Protein AF-A0A438D1Z8-F1 (afdb_monomer)

Organism: Vitis vinifera (NCBI:txid29760)

pLDDT: mean 83.87, std 15.94, range [32.38, 98.19]

Solvent-accessible surface area (backbone atoms only — not comparable to full-atom values): 13502 Å² total; per-residue (Å²): 132,83,88,71,87,53,41,56,76,82,67,66,53,48,78,49,71,57,82,43,70,46,73,41,80,91,75,76,40,80,41,63,57,44,66,63,48,87,79,65,66,63,47,61,56,50,52,83,84,21,71,54,39,33,93,87,29,79,73,92,60,78,54,38,24,37,57,36,32,34,33,32,43,36,50,56,88,91,52,68,48,71,37,33,30,38,23,86,80,67,58,89,59,34,29,38,42,49,82,96,44,76,44,82,47,55,62,57,65,56,44,68,61,27,20,31,22,70,46,71,54,79,77,90,54,101,81,61,98,64,81,70,63,68,45,72,43,50,39,28,53,39,34,39,34,29,35,24,61,88,44,40,67,77,72,60,52,90,82,57,76,82,78,47,56,65,72,55,56,57,49,53,52,51,55,49,53,51,51,52,51,53,50,50,51,62,69,49,52,82,79,62,80,92,82,84,85,83,77,78,82,75,82,77,78,81,89,75,91,78,90,81,91,78,90,78,86,136

Nearest PDB structures (foldseek):
  5kye-assembly1_A  TM=9.155E-01  e=1.099E-14  Homo sapiens
  5j7t-assembly1_A  TM=8.979E-01  e=1.934E-14  Homo sapiens
  5jtv-assembly4_G  TM=9.074E-01  e=3.039E-14  Homo sapiens
  5jtv-assembly3_E  TM=9.044E-01  e=7.505E-14  Homo sapiens
  5uqx-assembly2_B  TM=9.356E-01  e=9.541E-13  Homo sapiens

Radius of gyration: 33.67 Å; Cα contacts (8 Å, |Δi|>4): 278; chains: 1; bounding box: 70×71×110 Å

Foldseek 3Di:
DDDDAAAQEDDQKDKDFDDQWDQDPVVRDIWGRQDQAADDQKDFCCPPNNPRHDPNHDPPAGQIKGWAKFWKWFATPVDTAIWMWGDLLSDQWIWIGRPVDIDTDHPCVRGVLQRWDWDFDDPPDPPDPDDTDIDTGRMHGRMIMIGGPVCSCVVSDDDDPVNDDPVVVVVVVVVVVVVVVVVVCVVCVVVDDDDDDDDDPDPDDDDDDDDDDDDDDD

Structure (mmCIF, N/CA/C/O backbone):
data_AF-A0A438D1Z8-F1
#
_entry.id   AF-A0A438D1Z8-F1
#
loop_
_atom_site.group_PDB
_atom_site.id
_atom_site.type_symbol
_atom_site.label_atom_id
_atom_site.label_alt_id
_atom_site.label_comp_id
_atom_site.label_asym_id
_atom_site.label_entity_id
_atom_site.label_seq_id
_atom_site.pdbx_PDB_ins_code
_atom_site.Cartn_x
_atom_site.Cartn_y
_atom_site.Cartn_z
_atom_site.occupancy
_atom_site.B_iso_or_equiv
_atom_site.auth_seq_id
_atom_site.auth_comp_id
_atom_site.auth_asym_id
_atom_site.auth_atom_id
_atom_site.pdbx_PDB_model_num
ATOM 1 N N . MET A 1 1 ? 28.379 -16.468 -20.714 1.00 38.09 1 MET A N 1
ATOM 2 C CA . MET A 1 1 ? 26.930 -16.197 -20.599 1.00 38.09 1 MET A CA 1
ATOM 3 C C . MET A 1 1 ? 26.574 -16.365 -19.135 1.00 38.09 1 MET A C 1
ATOM 5 O O . MET A 1 1 ? 26.935 -17.394 -18.587 1.00 38.09 1 MET A O 1
ATOM 9 N N . LYS A 1 2 ? 26.002 -15.358 -18.467 1.00 43.66 2 LYS A N 1
ATOM 10 C CA . LYS A 1 2 ? 25.539 -15.537 -17.083 1.00 43.66 2 LYS A CA 1
ATOM 11 C C . LYS A 1 2 ? 24.203 -16.280 -17.146 1.00 43.66 2 LYS A C 1
ATOM 13 O O . LYS A 1 2 ? 23.289 -15.780 -17.797 1.00 43.66 2 LYS A O 1
ATOM 18 N N . GLU A 1 3 ? 24.110 -17.462 -16.543 1.00 57.19 3 GLU A N 1
ATOM 19 C CA . GLU A 1 3 ? 22.826 -18.133 -16.319 1.00 57.19 3 GLU A CA 1
ATOM 20 C C . GLU A 1 3 ? 21.977 -17.229 -15.424 1.00 57.19 3 GLU A C 1
ATOM 22 O O . GLU A 1 3 ? 22.308 -16.979 -14.268 1.00 57.19 3 GLU A O 1
ATOM 27 N N . GLY A 1 4 ? 20.931 -16.644 -16.002 1.00 69.81 4 GLY A N 1
ATOM 28 C CA . GLY A 1 4 ? 19.931 -15.898 -15.252 1.00 69.81 4 GLY A CA 1
ATOM 29 C C . GLY A 1 4 ? 18.826 -16.841 -14.795 1.00 69.81 4 GLY A C 1
ATOM 30 O O . GLY A 1 4 ? 18.364 -17.672 -15.578 1.00 69.81 4 GLY A O 1
ATOM 31 N N . THR A 1 5 ? 18.377 -16.693 -13.552 1.00 82.19 5 THR A N 1
ATOM 32 C CA . THR A 1 5 ? 17.175 -17.369 -13.054 1.00 82.19 5 THR A CA 1
ATOM 33 C C . THR A 1 5 ? 15.956 -16.900 -13.849 1.00 82.19 5 THR A C 1
ATOM 35 O O . THR A 1 5 ? 15.750 -15.698 -14.018 1.00 82.19 5 THR A O 1
ATOM 38 N N . LYS A 1 6 ? 15.143 -17.844 -14.329 1.00 86.38 6 LYS A N 1
ATOM 39 C CA . LYS A 1 6 ? 13.888 -17.582 -15.045 1.00 86.38 6 LYS A CA 1
ATOM 40 C C . LYS A 1 6 ? 12.698 -18.087 -14.233 1.00 86.38 6 LYS A C 1
ATOM 42 O O . LYS A 1 6 ? 12.789 -19.126 -13.584 1.00 86.38 6 LYS A O 1
ATOM 47 N N . CYS A 1 7 ? 11.580 -17.374 -14.283 1.00 84.12 7 CYS A N 1
ATOM 48 C CA . CYS A 1 7 ? 10.343 -17.749 -13.607 1.00 84.12 7 CYS A CA 1
ATOM 49 C C . CYS A 1 7 ? 9.497 -18.666 -14.498 1.00 84.12 7 CYS A C 1
ATOM 51 O O . CYS A 1 7 ? 9.194 -18.317 -15.637 1.00 84.12 7 CYS A O 1
ATOM 53 N N . CYS A 1 8 ? 9.085 -19.825 -13.981 1.00 83.00 8 CYS A N 1
ATOM 54 C CA . CYS A 1 8 ? 8.186 -20.732 -14.704 1.00 83.00 8 CYS A CA 1
ATOM 55 C C . CYS A 1 8 ? 6.719 -20.306 -14.585 1.00 83.00 8 CYS A C 1
ATOM 57 O O . CYS A 1 8 ? 5.985 -20.391 -15.557 1.00 83.00 8 CYS A O 1
ATOM 59 N N . ASN A 1 9 ? 6.313 -19.825 -13.407 1.00 84.75 9 ASN A N 1
ATOM 60 C CA . ASN A 1 9 ? 4.954 -19.373 -13.129 1.00 84.75 9 ASN A CA 1
ATOM 61 C C . ASN A 1 9 ? 4.992 -18.086 -12.310 1.00 84.75 9 ASN A C 1
ATOM 63 O O . ASN A 1 9 ? 5.798 -17.952 -11.388 1.00 84.75 9 ASN A O 1
ATOM 67 N N . LEU A 1 10 ? 4.083 -17.168 -12.625 1.00 89.06 10 LEU A N 1
ATOM 68 C CA . LEU A 1 10 ? 3.856 -15.958 -11.847 1.00 89.06 10 LEU A CA 1
ATOM 69 C C . LEU A 1 10 ? 2.511 -16.053 -11.125 1.00 89.06 10 LEU A C 1
ATOM 71 O O . LEU A 1 10 ? 1.530 -16.568 -11.665 1.00 89.06 10 LEU A O 1
ATOM 75 N N . MET A 1 11 ? 2.474 -15.559 -9.891 1.00 92.00 11 MET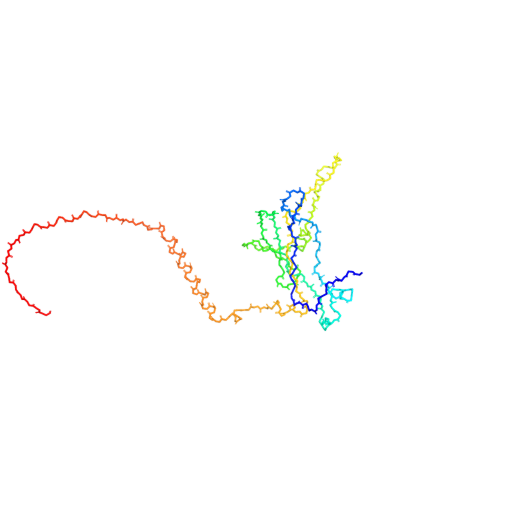 A N 1
ATOM 76 C CA . MET A 1 11 ? 1.265 -15.512 -9.070 1.00 92.00 11 MET A CA 1
ATOM 77 C C . MET A 1 11 ? 0.345 -14.364 -9.502 1.00 92.00 11 MET A C 1
ATOM 79 O O . MET A 1 11 ? 0.792 -13.379 -10.088 1.00 92.00 11 MET A O 1
ATOM 83 N N . GLN A 1 12 ? -0.941 -14.468 -9.168 1.00 93.19 12 GLN A N 1
ATOM 84 C CA . GLN A 1 12 ? -1.947 -13.428 -9.433 1.00 93.19 12 GLN A CA 1
ATOM 85 C C . GLN A 1 12 ? -1.670 -12.101 -8.689 1.00 93.19 12 GLN A C 1
ATOM 87 O O . GLN A 1 12 ? -2.120 -11.038 -9.108 1.00 93.19 12 GLN A O 1
ATOM 92 N N . TRP A 1 13 ? -0.869 -12.142 -7.621 1.00 94.75 13 TRP A N 1
ATOM 93 C CA . TRP A 1 13 ? -0.258 -10.974 -6.988 1.00 94.75 13 TRP A CA 1
ATOM 94 C C . TRP A 1 13 ? 1.240 -11.214 -6.786 1.00 94.75 13 TRP A C 1
ATOM 96 O O . TRP A 1 13 ? 1.676 -12.348 -6.588 1.00 94.75 13 TRP A O 1
ATOM 106 N N . LEU A 1 14 ? 2.032 -10.147 -6.816 1.00 95.81 14 LEU A N 1
ATOM 107 C CA . LEU A 1 14 ? 3.474 -10.186 -6.596 1.00 95.81 14 LEU A CA 1
ATOM 108 C C . LEU A 1 14 ? 3.849 -9.240 -5.464 1.00 95.81 14 LEU A C 1
ATOM 110 O O . LEU A 1 14 ? 3.374 -8.106 -5.413 1.00 95.81 14 LEU A O 1
ATOM 114 N N . THR A 1 15 ? 4.746 -9.701 -4.600 1.00 96.56 15 THR A N 1
ATOM 115 C CA . THR A 1 15 ? 5.318 -8.893 -3.526 1.00 96.56 15 THR A CA 1
ATOM 116 C C . THR A 1 15 ? 6.812 -8.755 -3.764 1.00 96.56 15 THR A C 1
ATOM 118 O O . THR A 1 15 ? 7.536 -9.750 -3.755 1.00 96.56 15 THR A O 1
ATOM 121 N N . PHE A 1 16 ? 7.281 -7.526 -3.959 1.00 94.56 16 PHE A N 1
ATOM 122 C CA . PHE A 1 16 ? 8.703 -7.218 -4.079 1.00 94.56 16 PHE A CA 1
ATOM 123 C C . PHE A 1 16 ? 9.176 -6.564 -2.791 1.00 94.56 16 PHE A C 1
ATOM 125 O O . PHE A 1 16 ? 8.638 -5.536 -2.394 1.00 94.56 16 PHE A O 1
ATOM 132 N N . ARG A 1 17 ? 10.183 -7.150 -2.142 1.00 93.81 17 ARG A N 1
ATOM 133 C CA . ARG A 1 17 ? 10.829 -6.569 -0.963 1.00 93.81 17 ARG A CA 1
ATOM 134 C C . ARG A 1 17 ? 12.172 -5.973 -1.371 1.00 93.81 17 ARG A C 1
ATOM 136 O O . ARG A 1 17 ? 13.033 -6.698 -1.867 1.00 93.81 17 ARG A O 1
ATOM 143 N N . LYS A 1 18 ? 12.353 -4.674 -1.142 1.00 89.06 18 LYS A N 1
ATOM 144 C CA . LYS A 1 18 ? 13.644 -3.998 -1.280 1.00 89.06 18 LYS A CA 1
ATOM 145 C C . LYS A 1 18 ? 14.548 -4.425 -0.122 1.00 89.06 18 LYS A C 1
ATOM 147 O O . LYS A 1 18 ? 14.117 -4.472 1.031 1.00 89.06 18 LYS A O 1
ATOM 152 N N . ILE A 1 19 ? 15.798 -4.752 -0.429 1.00 86.62 19 ILE A N 1
ATOM 153 C CA . ILE A 1 19 ? 16.833 -4.945 0.589 1.00 86.62 19 ILE A CA 1
ATOM 154 C C . ILE A 1 19 ? 17.287 -3.550 1.017 1.00 86.62 19 ILE A C 1
ATOM 156 O O . ILE A 1 19 ? 17.736 -2.772 0.181 1.00 86.62 19 ILE A O 1
ATOM 160 N N . MET A 1 20 ? 17.109 -3.227 2.297 1.00 81.06 20 MET A N 1
ATOM 161 C CA . MET A 1 20 ? 17.369 -1.886 2.839 1.00 81.06 20 MET A CA 1
ATOM 162 C C . MET A 1 20 ? 18.477 -1.852 3.883 1.00 81.06 20 MET A C 1
ATOM 164 O O . MET A 1 20 ? 18.767 -0.791 4.410 1.00 81.06 20 MET A O 1
ATOM 168 N N . VAL A 1 21 ? 19.069 -2.994 4.222 1.00 82.31 21 VAL A N 1
ATOM 169 C CA . VAL A 1 21 ? 20.151 -3.067 5.204 1.00 82.31 21 VAL A CA 1
ATOM 170 C C . VAL A 1 21 ? 21.282 -3.869 4.593 1.00 82.31 21 VAL A C 1
ATOM 172 O O . VAL A 1 21 ? 21.035 -4.958 4.069 1.00 82.31 21 VAL A O 1
ATOM 175 N N . ASP A 1 22 ? 22.490 -3.327 4.679 1.00 83.38 22 ASP A N 1
ATOM 176 C CA . ASP A 1 22 ? 23.721 -3.991 4.264 1.00 83.38 22 ASP A CA 1
ATOM 177 C C . ASP A 1 22 ? 24.771 -3.929 5.376 1.00 83.38 22 ASP A C 1
ATOM 179 O O . ASP A 1 22 ? 24.673 -3.120 6.302 1.00 83.38 22 ASP A O 1
ATOM 183 N N . LEU A 1 23 ? 25.768 -4.807 5.298 1.00 81.81 23 LEU A N 1
ATOM 184 C CA . LEU A 1 23 ? 26.921 -4.791 6.189 1.00 81.81 23 LEU A CA 1
ATOM 185 C C . LEU A 1 23 ? 28.042 -3.980 5.537 1.00 81.81 23 LEU A C 1
ATOM 187 O O . LEU A 1 23 ? 28.654 -4.426 4.565 1.00 81.81 23 LEU A O 1
ATOM 191 N N . ASP A 1 24 ? 28.364 -2.814 6.098 1.00 81.69 24 ASP A N 1
ATOM 192 C CA . ASP A 1 24 ? 29.550 -2.083 5.664 1.00 81.69 24 ASP A CA 1
ATOM 193 C C . ASP A 1 24 ? 30.798 -2.728 6.273 1.00 81.69 24 ASP A C 1
ATOM 195 O O . ASP A 1 24 ? 31.150 -2.515 7.435 1.00 81.69 24 ASP A O 1
ATOM 199 N N . SER A 1 25 ? 31.501 -3.504 5.447 1.00 81.50 25 SER A N 1
ATOM 200 C CA . SER A 1 25 ? 32.718 -4.217 5.838 1.00 81.50 25 SER A CA 1
ATOM 201 C C . SER A 1 25 ? 33.852 -3.308 6.324 1.00 81.50 25 SER A C 1
ATOM 203 O O . SER A 1 25 ? 34.783 -3.796 6.957 1.00 81.50 25 SER A O 1
ATOM 205 N N . LYS A 1 26 ? 33.831 -2.004 6.005 1.00 85.31 26 LYS A N 1
ATOM 206 C CA . LYS A 1 26 ? 34.894 -1.075 6.422 1.00 85.31 26 LYS A CA 1
ATOM 207 C C . LYS A 1 26 ? 34.752 -0.648 7.876 1.00 85.31 26 LYS A C 1
ATOM 209 O O . LYS A 1 26 ? 35.759 -0.372 8.521 1.00 85.31 26 LYS A O 1
ATOM 214 N N . VAL A 1 27 ? 33.517 -0.558 8.359 1.00 83.06 27 VAL A N 1
ATOM 215 C CA . VAL A 1 27 ? 33.187 -0.095 9.715 1.00 83.06 27 VAL A CA 1
ATOM 216 C C . VAL A 1 27 ? 32.582 -1.197 10.587 1.00 83.06 27 VAL A C 1
ATOM 218 O O . VAL A 1 27 ? 32.314 -0.943 11.755 1.00 83.06 27 VAL A O 1
ATOM 221 N N . ASP A 1 28 ? 32.394 -2.397 10.026 1.00 82.19 28 ASP A N 1
ATOM 222 C CA . ASP A 1 28 ? 31.766 -3.561 10.666 1.00 82.19 28 ASP A CA 1
ATOM 223 C C . ASP A 1 28 ? 30.427 -3.200 11.330 1.00 82.19 28 ASP A C 1
ATOM 225 O O . ASP A 1 28 ? 30.152 -3.506 12.490 1.00 82.19 28 ASP A O 1
ATOM 229 N N . ALA A 1 29 ? 29.604 -2.459 10.587 1.00 81.75 29 ALA A N 1
ATOM 230 C CA . ALA A 1 29 ? 28.325 -1.952 11.061 1.00 81.75 29 ALA A CA 1
ATOM 231 C C . ALA A 1 29 ? 27.240 -2.116 9.997 1.00 81.75 29 ALA A C 1
ATOM 233 O O . ALA A 1 29 ? 27.502 -2.076 8.793 1.00 81.75 29 ALA A O 1
ATOM 234 N N . LEU A 1 30 ? 26.001 -2.284 10.459 1.00 83.50 30 LEU A N 1
ATOM 235 C CA . LEU A 1 30 ? 24.833 -2.303 9.587 1.00 83.50 30 LEU A CA 1
ATOM 236 C C . LEU A 1 30 ? 24.505 -0.880 9.136 1.00 83.50 30 LEU A C 1
ATOM 238 O O . LEU A 1 30 ? 24.372 0.023 9.964 1.00 83.50 30 LEU A O 1
ATOM 242 N N . THR A 1 31 ? 24.337 -0.695 7.833 1.00 80.75 31 THR A N 1
ATOM 243 C CA . THR A 1 31 ? 23.976 0.588 7.229 1.00 80.75 31 THR A CA 1
ATOM 244 C C . THR A 1 31 ? 22.657 0.465 6.480 1.00 80.75 31 THR A C 1
ATOM 246 O O . THR A 1 31 ? 22.316 -0.592 5.945 1.00 80.75 31 THR A O 1
ATOM 249 N N . GLU A 1 32 ? 21.872 1.541 6.484 1.00 81.62 32 GLU A N 1
ATOM 250 C CA . GLU A 1 32 ? 20.622 1.589 5.731 1.00 81.62 32 GLU A CA 1
ATOM 251 C C . GLU A 1 32 ? 20.894 2.000 4.280 1.00 81.62 32 GLU A C 1
ATOM 253 O O . GLU A 1 32 ? 21.520 3.029 4.017 1.00 81.62 32 GLU A O 1
ATOM 258 N N . ILE A 1 33 ? 20.392 1.208 3.335 1.00 83.31 33 ILE A N 1
ATOM 259 C CA . ILE A 1 33 ? 20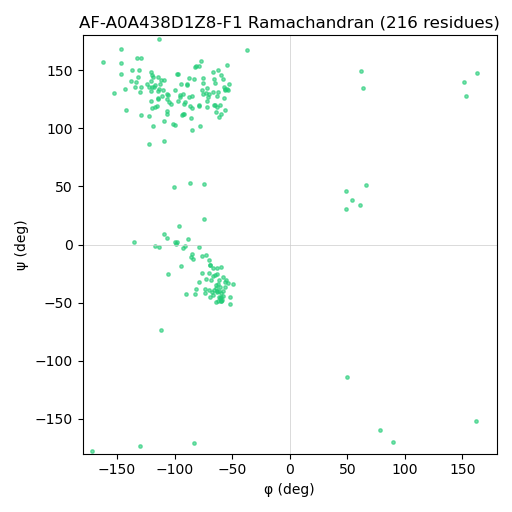.440 1.506 1.906 1.00 83.31 33 ILE A CA 1
ATOM 260 C C . ILE A 1 33 ? 19.254 2.404 1.556 1.00 83.31 33 ILE A C 1
ATOM 262 O O . ILE A 1 33 ? 18.137 1.940 1.305 1.00 83.31 33 ILE A O 1
ATOM 266 N N . ASN A 1 34 ? 19.526 3.704 1.482 1.00 83.44 34 ASN A N 1
ATOM 267 C CA . ASN A 1 34 ? 18.552 4.728 1.104 1.00 83.44 34 ASN A CA 1
ATOM 268 C C . ASN A 1 34 ? 18.614 5.112 -0.382 1.00 83.44 34 ASN A C 1
ATOM 270 O O . ASN A 1 34 ? 18.033 6.117 -0.783 1.00 83.44 34 ASN A O 1
ATOM 274 N N . ASP A 1 35 ? 19.270 4.299 -1.214 1.00 86.38 35 ASP A N 1
ATOM 275 C CA . ASP A 1 35 ? 19.435 4.564 -2.642 1.00 86.38 35 ASP A CA 1
ATOM 276 C C . ASP A 1 35 ? 18.100 4.726 -3.367 1.00 86.38 35 ASP A C 1
ATOM 278 O O . ASP A 1 35 ? 17.124 4.005 -3.109 1.00 86.38 35 ASP A O 1
ATOM 282 N N . ARG A 1 36 ? 18.089 5.659 -4.322 1.00 90.06 36 ARG A N 1
ATOM 283 C CA . ARG A 1 36 ? 16.928 5.935 -5.163 1.00 90.06 36 ARG A CA 1
ATOM 284 C C . ARG A 1 36 ? 16.593 4.706 -6.005 1.00 90.06 36 ARG A C 1
ATOM 286 O O . ARG A 1 36 ? 17.381 4.287 -6.848 1.00 90.06 36 ARG A O 1
ATOM 293 N N . TYR A 1 37 ? 15.402 4.159 -5.802 1.00 90.88 37 TYR A N 1
ATOM 294 C CA . TYR A 1 37 ? 14.861 3.040 -6.558 1.00 90.88 37 TYR A CA 1
ATOM 295 C C . TYR A 1 37 ? 13.466 3.390 -7.062 1.00 90.88 37 TYR A C 1
ATOM 297 O O . TYR A 1 37 ? 12.521 3.519 -6.285 1.00 90.88 37 TYR A O 1
ATOM 305 N N . GLU A 1 38 ? 13.352 3.546 -8.376 1.00 94.44 38 GLU A N 1
ATOM 306 C CA . GLU A 1 38 ? 12.077 3.807 -9.028 1.00 94.44 38 GLU A CA 1
ATOM 307 C C . GLU A 1 38 ? 11.314 2.503 -9.258 1.00 94.44 38 GLU A C 1
ATOM 309 O O . GLU A 1 38 ? 11.891 1.478 -9.625 1.00 94.44 38 GLU A O 1
ATOM 314 N N . PHE A 1 39 ? 9.997 2.557 -9.090 1.00 95.50 39 PHE A N 1
ATOM 315 C CA . PHE A 1 39 ? 9.108 1.442 -9.382 1.00 95.50 39 PHE A CA 1
ATOM 316 C C . PHE A 1 39 ? 7.890 1.929 -10.176 1.00 95.50 39 PHE A C 1
ATOM 318 O O . PHE A 1 39 ? 7.321 2.972 -9.852 1.00 95.50 39 PHE A O 1
ATOM 325 N N . PRO A 1 40 ? 7.483 1.208 -11.234 1.00 95.88 40 PRO A N 1
ATOM 326 C CA . PRO A 1 40 ? 6.449 1.691 -12.134 1.00 95.88 40 PRO A CA 1
ATOM 327 C C . PRO A 1 40 ? 5.039 1.446 -11.585 1.00 95.88 40 PRO A C 1
ATOM 329 O O . PRO A 1 40 ? 4.775 0.474 -10.887 1.00 95.88 40 PRO A O 1
ATOM 332 N N . LEU A 1 41 ? 4.076 2.272 -11.994 1.00 95.56 41 LEU A N 1
ATOM 333 C CA . LEU A 1 41 ? 2.662 2.020 -11.693 1.00 95.56 41 LEU A CA 1
ATOM 334 C C . LEU A 1 41 ? 2.142 0.734 -12.365 1.00 95.56 41 LEU A C 1
ATOM 336 O O . LEU A 1 41 ? 1.303 0.029 -11.798 1.00 95.56 41 LEU A O 1
ATOM 340 N N . GLN A 1 42 ? 2.642 0.449 -13.572 1.00 96.56 42 GLN A N 1
ATOM 341 C CA . GLN A 1 42 ? 2.364 -0.757 -14.347 1.00 96.56 42 GLN A CA 1
ATOM 342 C C . GLN A 1 42 ? 3.660 -1.519 -14.623 1.00 96.56 42 GLN A C 1
ATOM 344 O O . GLN A 1 42 ? 4.598 -0.989 -15.221 1.00 96.56 42 GLN A O 1
ATOM 349 N N . LEU A 1 43 ? 3.688 -2.781 -14.215 1.00 96.31 43 LEU A N 1
ATOM 350 C CA . LEU A 1 43 ? 4.797 -3.700 -14.406 1.00 96.31 43 LEU A CA 1
ATOM 351 C C . LEU A 1 43 ? 4.388 -4.758 -15.434 1.00 96.31 43 LEU A C 1
ATOM 353 O O . LEU A 1 43 ? 3.585 -5.642 -15.150 1.00 96.31 43 LEU A O 1
ATOM 357 N N . ASP A 1 44 ? 4.933 -4.649 -16.641 1.00 95.81 44 ASP A N 1
ATOM 358 C CA . ASP A 1 44 ? 4.689 -5.601 -17.727 1.00 95.81 44 ASP A CA 1
ATOM 359 C C . ASP A 1 44 ? 5.869 -6.577 -17.818 1.00 95.81 44 ASP A C 1
ATOM 361 O O . ASP A 1 44 ? 6.948 -6.218 -18.299 1.00 95.81 44 ASP A O 1
ATOM 365 N N . LEU A 1 45 ? 5.669 -7.796 -17.309 1.00 94.06 45 LEU A N 1
ATOM 366 C CA . LEU A 1 45 ? 6.697 -8.842 -17.263 1.00 94.06 45 LEU A CA 1
ATOM 367 C C . LEU A 1 45 ? 6.789 -9.652 -18.565 1.00 94.06 45 LEU A C 1
ATOM 369 O O . LEU A 1 45 ? 7.744 -10.414 -18.732 1.00 94.06 45 LEU A O 1
ATOM 373 N N . ASP A 1 46 ? 5.857 -9.450 -19.501 1.00 92.00 46 ASP A N 1
ATOM 374 C CA . ASP A 1 46 ? 5.908 -10.045 -20.841 1.00 92.00 46 ASP A CA 1
ATOM 375 C C . ASP A 1 46 ? 6.748 -9.201 -21.820 1.00 92.00 46 ASP A C 1
ATOM 377 O O . ASP A 1 46 ? 7.096 -9.667 -22.912 1.00 92.00 46 ASP A O 1
ATOM 381 N N . ARG A 1 47 ? 7.131 -7.971 -21.435 1.00 91.31 47 ARG A N 1
ATOM 382 C CA . ARG A 1 47 ? 8.058 -7.127 -22.210 1.00 91.31 47 ARG A CA 1
ATOM 383 C C . ARG A 1 47 ? 9.369 -7.853 -22.510 1.00 91.31 47 ARG A C 1
ATOM 385 O O . ARG A 1 47 ? 9.797 -8.761 -21.799 1.00 91.31 47 ARG A O 1
ATOM 392 N N . GLU A 1 48 ? 10.017 -7.433 -23.597 1.00 89.06 48 GLU A N 1
ATOM 393 C CA . GLU A 1 48 ? 11.261 -8.050 -24.084 1.00 89.06 48 GLU A CA 1
ATOM 394 C C . GLU A 1 48 ? 11.111 -9.574 -24.301 1.00 89.06 48 GLU A C 1
ATOM 396 O O . GLU A 1 48 ? 12.023 -10.349 -24.024 1.00 89.06 48 GLU A O 1
ATOM 401 N N . ASN A 1 49 ? 9.939 -10.002 -24.797 1.00 86.12 49 ASN A N 1
ATOM 402 C CA . ASN A 1 49 ? 9.570 -11.402 -25.045 1.00 86.12 49 ASN A CA 1
ATOM 403 C C . ASN A 1 49 ? 9.569 -12.295 -23.783 1.00 86.12 49 ASN A C 1
ATOM 405 O O . ASN A 1 49 ? 9.879 -13.491 -23.841 1.00 86.12 49 ASN A O 1
ATOM 409 N N . GLY A 1 50 ? 9.203 -11.727 -22.632 1.00 85.69 50 GLY A N 1
ATOM 410 C CA . GLY A 1 50 ? 9.223 -12.430 -21.354 1.00 85.69 50 GLY A CA 1
ATOM 411 C C . GLY A 1 50 ? 10.649 -12.777 -20.939 1.00 85.69 50 GLY A C 1
ATOM 412 O O . GLY A 1 50 ? 10.944 -13.928 -20.633 1.00 85.69 50 GLY A O 1
ATOM 413 N N . LYS A 1 51 ? 11.554 -11.791 -20.953 1.00 90.12 51 LYS A N 1
ATOM 414 C CA . LYS A 1 51 ? 12.981 -11.950 -20.606 1.00 90.12 51 LYS A CA 1
ATOM 415 C C . LYS A 1 51 ? 13.224 -12.683 -19.285 1.00 90.12 51 LYS A C 1
ATOM 417 O O . LYS A 1 51 ? 14.208 -13.411 -19.153 1.00 90.12 51 LYS A O 1
ATOM 422 N N . TYR A 1 52 ? 12.331 -12.476 -18.322 1.00 88.19 52 TYR A N 1
ATOM 423 C CA . TYR A 1 52 ? 12.386 -13.068 -16.987 1.00 88.19 52 TYR A CA 1
ATOM 424 C C . TYR A 1 52 ? 11.596 -14.379 -16.874 1.00 88.19 52 TYR A C 1
ATOM 426 O O . TYR A 1 52 ? 11.621 -15.016 -15.825 1.00 88.19 52 TYR A O 1
ATOM 434 N N . LEU A 1 53 ? 10.908 -14.797 -17.938 1.00 90.06 53 LEU A N 1
ATOM 435 C CA . LEU A 1 53 ? 10.092 -16.003 -17.983 1.00 90.06 53 LEU A CA 1
ATOM 436 C C . LEU A 1 53 ? 10.858 -17.168 -18.614 1.00 90.06 53 LEU A C 1
ATOM 438 O O . LEU A 1 53 ? 11.682 -17.005 -19.520 1.00 90.06 53 LEU A O 1
ATOM 442 N N . SER A 1 54 ? 10.573 -18.371 -18.123 1.00 90.00 54 SER A N 1
ATOM 443 C CA . SER A 1 54 ? 11.029 -19.616 -18.738 1.00 90.00 54 SER A CA 1
ATOM 444 C C . SER A 1 54 ? 10.443 -19.759 -20.154 1.00 90.00 54 SER A C 1
ATOM 446 O O . SER A 1 54 ? 9.336 -19.272 -20.399 1.00 90.00 54 SER A O 1
ATOM 448 N N . PRO A 1 55 ? 11.131 -20.426 -21.101 1.00 86.56 55 PRO A N 1
ATOM 449 C CA . PRO A 1 55 ? 10.524 -20.810 -22.378 1.00 86.56 55 PRO A CA 1
ATOM 450 C C . PRO A 1 55 ? 9.226 -21.613 -22.208 1.00 86.56 55 PRO A C 1
ATOM 452 O O . PRO A 1 55 ? 8.304 -21.429 -22.994 1.00 86.56 55 PRO A O 1
ATOM 455 N N . ASP A 1 56 ? 9.147 -22.421 -21.147 1.00 86.62 56 ASP A N 1
ATOM 456 C CA . ASP A 1 56 ? 7.993 -23.272 -20.823 1.00 86.62 56 ASP A CA 1
ATOM 457 C C . ASP A 1 56 ? 6.938 -22.565 -19.954 1.00 86.62 56 ASP A C 1
ATOM 459 O O . ASP A 1 56 ? 5.997 -23.202 -19.483 1.00 86.62 56 ASP A O 1
ATOM 463 N N . ALA A 1 57 ? 7.112 -21.269 -19.671 1.00 86.56 57 ALA A N 1
ATOM 464 C CA . ALA A 1 57 ? 6.147 -20.521 -18.877 1.00 86.56 57 ALA A CA 1
ATOM 465 C C . ALA A 1 57 ? 4.810 -20.412 -19.618 1.00 86.56 57 ALA A C 1
ATOM 467 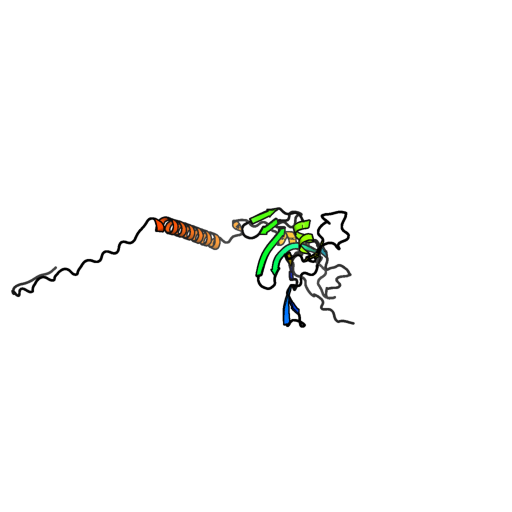O O . ALA A 1 57 ? 4.777 -20.207 -20.834 1.00 86.56 57 ALA A O 1
ATOM 468 N N . ASP A 1 58 ? 3.710 -20.499 -18.873 1.00 83.12 58 ASP A N 1
ATOM 469 C CA . ASP A 1 58 ? 2.383 -20.283 -19.436 1.00 83.12 58 ASP A CA 1
ATOM 470 C C . ASP A 1 58 ? 2.238 -18.829 -19.915 1.00 83.12 58 ASP A C 1
ATOM 472 O O . ASP A 1 58 ? 2.382 -17.878 -19.144 1.00 83.12 58 ASP A O 1
ATOM 476 N N . ARG A 1 59 ? 1.971 -18.671 -21.215 1.00 84.62 59 ARG A N 1
ATOM 477 C CA . ARG A 1 59 ? 1.759 -17.383 -21.896 1.00 84.62 59 ARG A CA 1
ATOM 478 C C . ARG A 1 59 ? 0.303 -17.174 -22.309 1.00 84.62 59 ARG A C 1
ATOM 480 O O . ARG A 1 59 ? 0.009 -16.242 -23.053 1.00 84.62 59 ARG A O 1
ATOM 487 N N . SER A 1 60 ? -0.607 -18.044 -21.864 1.00 88.94 60 SER A N 1
ATOM 488 C CA . SER A 1 60 ? -2.044 -17.901 -22.117 1.00 88.94 60 SER A CA 1
ATOM 489 C C . SER A 1 60 ? -2.638 -16.679 -21.411 1.00 88.94 60 SER A C 1
ATOM 491 O O . SER A 1 60 ? -3.605 -16.091 -21.896 1.00 88.94 60 SER A O 1
ATOM 493 N N . VAL A 1 61 ? -2.027 -16.264 -20.298 1.00 90.19 61 VAL A N 1
ATOM 494 C CA . VAL A 1 61 ? -2.417 -15.095 -19.511 1.00 90.19 61 VAL A CA 1
ATOM 495 C C . VAL A 1 61 ? -1.329 -14.032 -19.596 1.00 90.19 61 VAL A C 1
ATOM 497 O O . VAL A 1 61 ? -0.148 -14.318 -19.410 1.00 90.19 61 VAL A O 1
ATOM 500 N N . ARG A 1 62 ? -1.737 -12.781 -19.833 1.00 92.50 62 ARG A N 1
ATOM 501 C CA . ARG A 1 62 ? -0.824 -11.636 -19.850 1.00 92.50 62 ARG A CA 1
ATOM 502 C C . ARG A 1 62 ? -0.326 -11.316 -18.438 1.00 92.50 62 ARG A C 1
ATOM 504 O O . ARG A 1 62 ? -1.118 -11.044 -17.537 1.00 92.50 62 ARG A O 1
ATOM 511 N N . ASN A 1 63 ? 0.987 -11.245 -18.264 1.00 94.31 63 ASN A N 1
ATOM 512 C CA . ASN A 1 63 ? 1.660 -10.888 -17.017 1.00 94.31 63 ASN A CA 1
ATOM 513 C C . ASN A 1 63 ? 1.824 -9.366 -16.881 1.00 94.31 63 ASN A C 1
ATOM 515 O O . ASN A 1 63 ? 2.924 -8.852 -16.659 1.00 94.31 63 ASN A O 1
ATOM 519 N N . LEU A 1 64 ? 0.707 -8.648 -17.018 1.00 95.94 64 LEU A N 1
ATOM 520 C CA . LEU A 1 64 ? 0.619 -7.214 -16.764 1.00 95.94 64 LEU A CA 1
ATOM 521 C C . LEU A 1 64 ? 0.090 -6.981 -15.352 1.00 95.94 64 LEU A C 1
ATOM 523 O O . LEU A 1 64 ? -0.986 -7.457 -14.986 1.00 95.94 64 LEU A O 1
ATOM 527 N N . TYR A 1 65 ? 0.860 -6.242 -14.567 1.00 97.12 65 TYR A N 1
ATOM 528 C CA . TYR A 1 65 ? 0.601 -6.013 -13.158 1.00 97.12 65 TYR A CA 1
ATOM 529 C C . TYR A 1 65 ? 0.426 -4.530 -12.851 1.00 97.12 65 TYR A C 1
ATOM 531 O O . TYR A 1 65 ? 1.183 -3.688 -13.330 1.00 97.12 65 TYR A O 1
ATOM 539 N N . THR A 1 66 ? -0.521 -4.213 -11.976 1.00 97.19 66 THR A N 1
ATOM 540 C CA . THR A 1 66 ? -0.796 -2.861 -11.489 1.00 97.19 66 THR A CA 1
ATOM 541 C C . THR A 1 66 ? -0.389 -2.744 -10.022 1.00 97.19 66 THR A C 1
ATOM 543 O O . THR A 1 66 ? -0.724 -3.603 -9.206 1.00 97.19 66 THR A O 1
ATOM 546 N N . LEU A 1 67 ? 0.326 -1.675 -9.668 1.00 97.56 67 LEU A N 1
ATOM 547 C CA . LEU A 1 67 ? 0.795 -1.433 -8.303 1.00 97.56 67 LEU A CA 1
ATOM 548 C C . LEU A 1 67 ? -0.384 -1.225 -7.336 1.00 97.56 67 LEU A C 1
ATOM 550 O O . LEU A 1 67 ? -1.103 -0.236 -7.420 1.00 97.56 67 LEU A O 1
ATOM 554 N N . HIS A 1 68 ? -0.585 -2.125 -6.389 1.00 97.50 68 HIS A N 1
ATOM 555 C CA . HIS A 1 68 ? -1.666 -2.049 -5.410 1.00 97.50 68 HIS A CA 1
ATOM 556 C C . HIS A 1 68 ? -1.270 -1.284 -4.144 1.00 97.50 68 HIS A C 1
ATOM 558 O O . HIS A 1 68 ? -2.056 -0.487 -3.624 1.00 97.50 68 HIS A O 1
ATOM 564 N N . SER A 1 69 ? -0.063 -1.535 -3.631 1.00 97.62 69 SER A N 1
ATOM 565 C CA . SER A 1 69 ? 0.393 -0.949 -2.368 1.00 97.62 69 SER A CA 1
ATOM 566 C C . SER A 1 69 ? 1.884 -0.659 -2.355 1.00 97.62 69 SER A C 1
ATOM 568 O O . SER A 1 69 ? 2.675 -1.415 -2.919 1.00 97.62 69 SER A O 1
ATOM 570 N N . VAL A 1 70 ? 2.242 0.405 -1.643 1.00 97.88 70 VAL A N 1
ATOM 571 C CA . VAL A 1 70 ? 3.614 0.808 -1.331 1.00 97.88 70 VAL A CA 1
ATOM 572 C C . VAL A 1 70 ? 3.730 0.863 0.185 1.00 97.88 70 VAL A C 1
ATOM 574 O O . VAL A 1 70 ? 3.116 1.717 0.822 1.00 97.88 70 VAL A O 1
ATOM 577 N N . LEU A 1 71 ? 4.479 -0.064 0.774 1.00 97.38 71 LEU A N 1
ATOM 578 C CA . LEU A 1 71 ? 4.770 -0.060 2.202 1.00 97.38 71 LEU A CA 1
ATOM 579 C C . LEU A 1 71 ? 6.085 0.678 2.419 1.00 97.38 71 LEU A C 1
ATOM 581 O O . LEU A 1 71 ? 7.095 0.385 1.769 1.00 97.38 71 LEU A O 1
ATOM 585 N N . VAL A 1 72 ? 6.054 1.626 3.345 1.00 95.81 72 VAL A N 1
ATOM 586 C CA . VAL A 1 72 ? 7.129 2.580 3.579 1.00 95.81 72 VAL A CA 1
ATOM 587 C C . VAL A 1 72 ? 7.691 2.378 4.974 1.00 95.81 72 VAL A C 1
ATOM 589 O O . VAL A 1 72 ? 6.945 2.173 5.934 1.00 95.81 72 VAL A O 1
ATOM 592 N N . HIS A 1 73 ? 9.015 2.422 5.064 1.00 93.12 73 HIS A N 1
ATOM 593 C CA . HIS A 1 73 ? 9.732 2.551 6.321 1.00 93.12 73 HIS A CA 1
ATOM 594 C C . HIS A 1 73 ? 10.286 3.967 6.403 1.00 93.12 73 HIS A C 1
ATOM 596 O O . HIS A 1 73 ? 10.904 4.450 5.454 1.00 93.12 73 HIS A O 1
ATOM 602 N N . SER A 1 74 ? 10.037 4.629 7.528 1.00 89.81 74 SER A N 1
ATOM 603 C CA . SER A 1 74 ? 10.573 5.946 7.830 1.00 89.81 74 SER A CA 1
ATOM 604 C C . SER A 1 74 ? 11.437 5.888 9.075 1.00 89.81 74 SER A C 1
ATOM 606 O O . SER A 1 74 ? 10.907 5.889 10.184 1.00 89.81 74 SER A O 1
ATOM 608 N N . GLY A 1 75 ? 12.753 5.872 8.933 1.00 85.81 75 GLY A N 1
ATOM 609 C CA . GLY A 1 75 ? 13.652 5.783 10.077 1.00 85.81 75 GLY A CA 1
ATOM 610 C C . GLY A 1 75 ? 15.038 5.332 9.671 1.00 85.81 75 GLY A C 1
ATOM 611 O O . GLY A 1 75 ? 15.457 5.605 8.560 1.00 85.81 75 GLY A O 1
ATOM 612 N N . GLY A 1 76 ? 15.735 4.677 10.597 1.00 77.31 76 GLY A N 1
ATOM 613 C CA . GLY A 1 76 ? 17.037 4.065 10.354 1.00 77.31 76 GLY A CA 1
ATOM 614 C C . GLY A 1 76 ? 17.085 2.619 10.843 1.00 77.31 76 GLY A C 1
ATOM 615 O O . GLY A 1 76 ? 16.097 2.068 11.328 1.00 77.31 76 GLY A O 1
ATOM 616 N N . VAL A 1 77 ? 18.272 2.010 10.788 1.00 73.88 77 VAL A N 1
ATOM 617 C CA . VAL A 1 77 ? 18.498 0.584 11.116 1.00 73.88 77 VAL A CA 1
ATOM 618 C C . VAL A 1 77 ? 18.005 0.185 12.518 1.00 73.88 77 VAL A C 1
ATOM 620 O O . VAL A 1 77 ? 17.601 -0.955 12.739 1.00 73.88 77 VAL A O 1
ATOM 623 N N . HIS A 1 78 ? 18.022 1.114 13.475 1.00 75.56 78 HIS A N 1
ATOM 624 C CA . HIS A 1 78 ? 17.685 0.849 14.879 1.00 75.56 78 HIS A CA 1
ATOM 625 C C . HIS A 1 78 ? 16.255 1.231 15.271 1.00 75.56 78 HIS A C 1
ATOM 627 O O . HIS A 1 78 ? 15.879 1.071 16.432 1.00 75.56 78 HIS A O 1
ATOM 633 N N . GLY A 1 79 ? 15.457 1.741 14.336 1.00 79.56 79 GLY A N 1
ATOM 634 C CA . GLY A 1 79 ? 14.090 2.143 14.621 1.00 79.56 79 GLY A CA 1
ATOM 635 C C . GLY A 1 79 ? 13.523 3.067 13.558 1.00 79.56 79 GLY A C 1
ATOM 636 O O . GLY A 1 79 ? 14.228 3.888 12.970 1.00 79.56 79 GLY A O 1
ATOM 637 N N . GLY A 1 80 ? 12.220 2.948 13.359 1.00 88.25 80 GLY A N 1
ATOM 638 C CA . GLY A 1 80 ? 11.477 3.763 12.422 1.00 88.25 80 GLY A CA 1
ATOM 639 C C . GLY A 1 80 ? 9.984 3.543 12.554 1.00 88.25 80 GLY A C 1
ATOM 640 O O . GLY A 1 80 ? 9.513 2.796 13.414 1.00 88.25 80 GLY A O 1
ATOM 641 N N . HIS A 1 81 ? 9.255 4.233 11.692 1.00 94.00 81 HIS A N 1
ATOM 642 C CA . HIS A 1 81 ? 7.810 4.200 11.598 1.00 94.00 81 HIS A CA 1
ATOM 643 C C . HIS A 1 81 ? 7.379 3.532 10.298 1.00 94.00 81 HIS A C 1
ATOM 645 O O . HIS A 1 81 ? 7.996 3.746 9.253 1.00 94.00 81 HIS A O 1
ATOM 651 N N . TYR A 1 82 ? 6.317 2.737 10.359 1.00 95.12 82 TYR A N 1
ATOM 652 C CA . TYR A 1 82 ? 5.798 2.010 9.208 1.00 95.12 82 TYR A CA 1
ATOM 653 C C . TYR A 1 82 ? 4.421 2.532 8.844 1.00 95.12 82 TYR A C 1
ATOM 655 O O . TYR A 1 82 ? 3.540 2.641 9.688 1.00 95.12 82 TYR A O 1
ATOM 663 N N . TYR A 1 83 ? 4.226 2.797 7.561 1.00 97.12 83 TYR A N 1
ATOM 664 C CA . TYR A 1 83 ? 2.929 3.166 7.013 1.00 97.12 83 TYR A CA 1
ATOM 665 C C . TYR A 1 83 ? 2.798 2.629 5.590 1.00 97.12 83 TYR A C 1
ATOM 667 O O . TYR A 1 83 ? 3.766 2.145 4.994 1.00 97.12 83 TYR A O 1
ATOM 675 N N . ALA A 1 84 ? 1.591 2.679 5.036 1.00 98.00 84 ALA A N 1
ATOM 676 C CA . ALA A 1 84 ? 1.330 2.156 3.701 1.00 98.00 84 ALA A CA 1
ATOM 677 C C . ALA A 1 84 ? 0.512 3.128 2.858 1.00 98.00 84 ALA A C 1
ATOM 679 O O . ALA A 1 84 ? -0.465 3.703 3.326 1.00 98.00 84 ALA A O 1
ATOM 680 N N . TYR A 1 85 ? 0.867 3.247 1.585 1.00 98.06 85 TYR A N 1
ATOM 681 C CA . TYR A 1 85 ? -0.016 3.793 0.566 1.00 98.06 85 TYR A CA 1
ATOM 682 C C . TYR A 1 85 ? -0.729 2.638 -0.129 1.00 98.06 85 TYR A C 1
ATOM 684 O O . TYR A 1 85 ? -0.082 1.706 -0.606 1.00 98.06 85 TYR A O 1
ATOM 692 N N . ILE A 1 86 ? -2.057 2.677 -0.187 1.00 97.81 86 ILE A N 1
ATOM 693 C CA . ILE A 1 86 ? -2.875 1.603 -0.761 1.00 97.81 86 ILE A CA 1
ATOM 694 C C . ILE A 1 86 ? -3.898 2.208 -1.718 1.00 97.81 86 ILE A C 1
ATOM 696 O O . ILE A 1 86 ? -4.449 3.283 -1.464 1.00 97.81 86 ILE A O 1
ATOM 700 N N . ARG A 1 87 ? -4.171 1.485 -2.809 1.00 95.62 87 ARG A N 1
ATOM 701 C CA . ARG A 1 87 ? -5.285 1.735 -3.727 1.00 95.62 87 ARG A CA 1
ATOM 702 C C . ARG A 1 87 ? -6.342 0.638 -3.595 1.00 95.62 87 ARG A C 1
ATOM 704 O O . ARG A 1 87 ? -6.288 -0.325 -4.361 1.00 95.62 87 ARG A O 1
ATOM 711 N N . PRO A 1 88 ? -7.326 0.779 -2.688 1.00 92.06 88 PRO A N 1
ATOM 712 C CA . PRO A 1 88 ? -8.264 -0.300 -2.376 1.00 92.06 88 PRO A CA 1
ATOM 713 C C . PRO A 1 88 ? -9.026 -0.828 -3.594 1.00 92.06 88 PRO A C 1
ATOM 715 O O . PRO A 1 88 ? -9.332 -2.007 -3.659 1.00 92.06 88 PRO A O 1
ATOM 718 N N . THR A 1 89 ? -9.311 0.036 -4.573 1.00 90.31 89 THR A N 1
ATOM 719 C CA . THR A 1 89 ? -10.055 -0.311 -5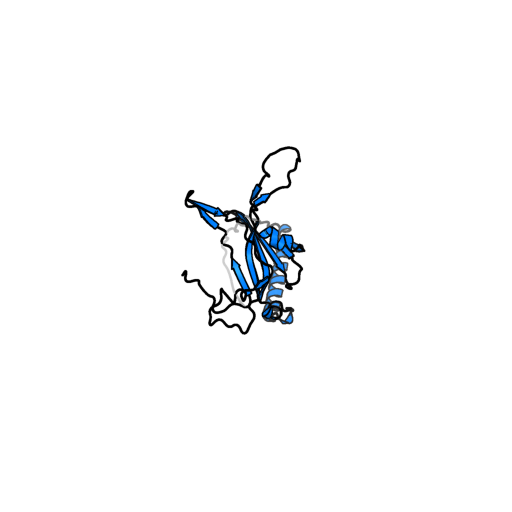.795 1.00 90.31 89 THR A CA 1
ATOM 720 C C . THR A 1 89 ? -9.178 -0.388 -7.049 1.00 90.31 89 THR A C 1
ATOM 722 O O . THR A 1 89 ? -9.697 -0.522 -8.161 1.00 90.31 89 THR A O 1
ATOM 725 N N . LEU A 1 90 ? -7.850 -0.254 -6.908 1.00 88.62 90 LEU A N 1
ATOM 726 C CA . LEU A 1 90 ? -6.913 -0.073 -8.030 1.00 88.62 90 LEU A CA 1
ATOM 727 C C . LEU A 1 90 ? -7.358 1.030 -9.017 1.00 88.62 90 LEU A C 1
ATOM 729 O O . LEU A 1 90 ? -7.127 0.921 -10.221 1.00 88.62 90 LEU A O 1
ATOM 733 N N . SER A 1 91 ? -8.055 2.054 -8.517 1.00 88.69 91 SER A N 1
ATOM 734 C CA . SER A 1 91 ? -8.356 3.294 -9.244 1.00 88.69 91 SER A CA 1
ATOM 735 C C . SER A 1 91 ? -7.165 4.257 -9.151 1.00 88.69 91 SER A C 1
ATOM 737 O O . SER A 1 91 ? -6.102 3.883 -8.663 1.00 88.69 91 SER A O 1
ATOM 739 N N . ASP A 1 92 ? -7.306 5.508 -9.577 1.00 89.19 92 ASP A N 1
ATOM 740 C CA . ASP A 1 92 ? -6.237 6.506 -9.405 1.00 89.19 92 ASP A CA 1
ATOM 741 C C . ASP A 1 92 ? -6.178 7.086 -7.982 1.00 89.19 92 ASP A C 1
ATOM 743 O O . ASP A 1 92 ? -5.296 7.883 -7.662 1.00 89.19 92 ASP A O 1
ATOM 747 N N . GLN A 1 93 ? -7.094 6.666 -7.100 1.00 95.25 93 GLN A N 1
ATOM 748 C CA . GLN A 1 93 ? -7.150 7.160 -5.736 1.00 95.25 93 GLN A CA 1
ATOM 749 C C . GLN A 1 93 ? -6.203 6.405 -4.800 1.00 95.25 93 GLN A C 1
ATOM 751 O O . GLN A 1 93 ? -6.400 5.223 -4.514 1.00 95.25 93 GLN A O 1
ATOM 756 N N . TRP A 1 94 ? -5.239 7.135 -4.242 1.00 97.56 94 TRP A N 1
ATOM 757 C CA . TRP A 1 94 ? -4.365 6.660 -3.175 1.00 97.56 94 TRP A CA 1
ATOM 758 C C . TRP A 1 94 ? -4.855 7.095 -1.799 1.00 97.56 94 TRP A C 1
ATOM 760 O O . TRP A 1 94 ? -5.408 8.188 -1.628 1.00 97.56 94 TRP A O 1
ATOM 770 N N . PHE A 1 95 ? -4.606 6.231 -0.820 1.00 98.12 95 PHE A N 1
ATOM 771 C CA . PHE A 1 95 ? -4.804 6.507 0.594 1.00 98.12 95 PHE A CA 1
ATOM 772 C C . PHE A 1 95 ? -3.541 6.146 1.365 1.00 98.12 95 PHE A C 1
ATOM 774 O O . PHE A 1 95 ? -2.974 5.077 1.137 1.00 98.12 95 PHE A O 1
ATOM 781 N N . LYS A 1 96 ? -3.124 7.016 2.282 1.00 97.94 96 LYS A N 1
ATOM 782 C CA . LYS A 1 96 ? -2.089 6.730 3.271 1.00 97.94 96 LYS A CA 1
ATOM 783 C C . LYS A 1 96 ? -2.748 6.177 4.526 1.00 97.94 96 LYS A C 1
ATOM 785 O O . LYS A 1 96 ? -3.597 6.837 5.117 1.00 97.94 96 LYS A O 1
ATOM 790 N N . PHE A 1 97 ? -2.337 4.982 4.912 1.00 98.19 97 PHE A N 1
ATOM 791 C CA . PHE A 1 97 ? -2.690 4.304 6.149 1.00 98.19 97 PHE A CA 1
ATOM 792 C C . PHE A 1 97 ? -1.519 4.465 7.115 1.00 98.19 97 PHE A C 1
ATOM 794 O O . PHE A 1 97 ? -0.476 3.833 6.940 1.00 98.19 97 PHE A O 1
ATOM 801 N N . ASP A 1 98 ? -1.692 5.360 8.081 1.00 97.38 98 ASP A N 1
ATOM 802 C CA . ASP A 1 98 ? -0.707 5.767 9.079 1.00 97.38 98 ASP A CA 1
ATOM 803 C C . ASP A 1 98 ? -1.304 5.496 10.468 1.00 97.38 98 ASP A C 1
ATOM 805 O O . ASP A 1 98 ? -2.007 6.335 11.038 1.00 97.38 98 ASP A O 1
ATOM 809 N N . ASP A 1 99 ? -1.123 4.261 10.941 1.00 96.56 99 ASP A N 1
ATOM 810 C CA . ASP A 1 99 ? -1.775 3.699 12.128 1.00 96.56 99 ASP A CA 1
ATOM 811 C C . ASP A 1 99 ? -3.305 3.903 12.131 1.00 96.56 99 ASP A C 1
ATOM 813 O O . ASP A 1 99 ? -4.036 3.349 11.309 1.00 96.56 99 ASP A O 1
ATOM 817 N N . GLU A 1 100 ? -3.807 4.701 13.070 1.00 96.12 100 GLU A N 1
ATOM 818 C CA . GLU A 1 100 ? -5.218 5.055 13.239 1.00 96.12 100 GLU A CA 1
ATOM 819 C C . GLU A 1 100 ? -5.729 6.091 12.227 1.00 96.12 100 GLU A C 1
ATOM 821 O O . GLU A 1 100 ? -6.932 6.358 12.160 1.00 96.12 100 GLU A O 1
ATOM 826 N N . ARG A 1 101 ? -4.833 6.704 11.444 1.00 97.00 101 ARG A N 1
ATOM 827 C CA . ARG A 1 101 ? -5.158 7.788 10.517 1.00 97.00 101 ARG A CA 1
ATOM 828 C C . ARG A 1 101 ? -5.123 7.287 9.082 1.00 97.00 101 ARG A C 1
ATOM 830 O O . ARG A 1 101 ? -4.108 6.800 8.596 1.00 97.00 101 ARG A O 1
ATOM 837 N N . VAL A 1 102 ? -6.230 7.496 8.373 1.00 97.75 102 VAL A N 1
ATOM 838 C CA . VAL A 1 102 ? -6.318 7.254 6.930 1.00 97.75 102 VAL A CA 1
ATOM 839 C C . VAL A 1 102 ? -6.555 8.579 6.222 1.00 97.75 102 VAL A C 1
ATOM 841 O O . VAL A 1 102 ? -7.558 9.248 6.476 1.00 97.75 102 VAL A O 1
ATOM 844 N N . THR A 1 103 ? -5.634 8.976 5.343 1.00 97.81 103 THR A N 1
ATOM 845 C CA . THR A 1 103 ? -5.745 10.213 4.555 1.00 97.81 103 THR A CA 1
ATOM 846 C C . THR A 1 103 ? -5.734 9.919 3.068 1.00 97.81 103 THR A C 1
ATOM 848 O O . THR A 1 103 ? -5.119 8.965 2.600 1.00 97.81 103 THR A O 1
ATOM 851 N N . LYS A 1 104 ? -6.447 10.747 2.308 1.00 97.50 104 LYS A N 1
ATOM 852 C CA . LYS A 1 104 ? -6.389 10.738 0.851 1.00 97.50 104 LYS A CA 1
ATOM 853 C C . LYS A 1 104 ? -5.092 11.414 0.409 1.00 97.50 104 LYS A C 1
ATOM 855 O O . LYS A 1 104 ? -4.800 12.502 0.893 1.00 97.50 104 LYS A O 1
ATOM 860 N N . GLU A 1 105 ? -4.356 10.805 -0.514 1.00 96.38 105 GLU A N 1
ATOM 861 C CA . GLU A 1 105 ? -3.076 11.341 -0.993 1.00 96.38 105 GLU A CA 1
ATOM 862 C C . GLU A 1 105 ? -2.979 11.318 -2.519 1.00 96.38 105 GLU A C 1
ATOM 864 O O . GLU A 1 105 ? -3.705 10.590 -3.205 1.00 96.38 105 GLU A O 1
ATOM 869 N N . ASP A 1 106 ? -2.061 12.130 -3.039 1.00 94.44 106 ASP A N 1
ATOM 870 C CA . ASP A 1 106 ? -1.735 12.187 -4.459 1.00 94.44 106 ASP A CA 1
ATOM 871 C C . ASP A 1 106 ? -0.756 11.080 -4.859 1.00 94.44 106 ASP A C 1
ATOM 873 O O . ASP A 1 106 ? 0.099 10.650 -4.079 1.00 94.44 106 ASP A O 1
ATOM 877 N N . ILE A 1 107 ? -0.815 10.671 -6.130 1.00 94.19 107 ILE A N 1
ATOM 878 C CA . ILE A 1 107 ? 0.080 9.649 -6.693 1.00 94.19 107 ILE A CA 1
ATOM 879 C C . ILE A 1 107 ? 1.562 10.004 -6.519 1.00 94.19 107 ILE A C 1
ATOM 881 O O . ILE A 1 107 ? 2.374 9.130 -6.231 1.00 94.19 107 ILE A O 1
ATOM 885 N N . LYS A 1 108 ? 1.913 11.291 -6.627 1.00 93.38 108 LYS A N 1
ATOM 886 C CA . LYS A 1 108 ? 3.288 11.769 -6.452 1.00 93.38 108 LYS A CA 1
ATOM 887 C C . LYS A 1 108 ? 3.834 11.4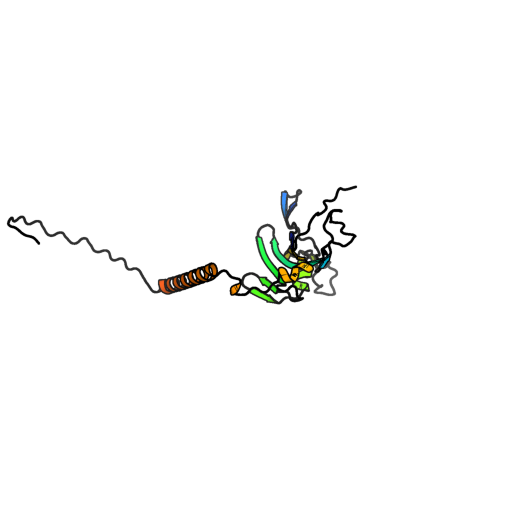40 -5.058 1.00 93.38 108 LYS A C 1
ATOM 889 O O . LYS A 1 108 ? 4.964 10.976 -4.937 1.00 93.38 108 LYS A O 1
ATOM 894 N N . ARG A 1 109 ? 3.008 11.611 -4.022 1.00 92.62 109 ARG A N 1
ATOM 895 C CA . ARG A 1 109 ? 3.366 11.277 -2.636 1.00 92.62 109 ARG A CA 1
ATOM 896 C C . ARG A 1 109 ? 3.471 9.776 -2.418 1.00 92.62 109 ARG A C 1
ATOM 898 O O . ARG A 1 109 ? 4.377 9.322 -1.729 1.00 92.62 109 ARG A O 1
ATOM 905 N N . ALA A 1 110 ? 2.568 9.009 -3.024 1.00 93.44 110 ALA A N 1
ATOM 906 C CA . ALA A 1 110 ? 2.549 7.557 -2.889 1.00 93.44 110 ALA A CA 1
ATOM 907 C C . ALA A 1 110 ? 3.690 6.849 -3.647 1.00 93.44 110 ALA A C 1
ATOM 909 O O . ALA A 1 110 ? 4.112 5.772 -3.230 1.00 93.44 110 ALA A O 1
ATOM 910 N N . LEU A 1 111 ? 4.175 7.429 -4.753 1.00 92.62 111 LEU A N 1
ATOM 911 C CA . LEU A 1 111 ? 5.204 6.836 -5.616 1.00 92.62 111 LEU A CA 1
ATOM 912 C C . LEU A 1 111 ? 6.523 7.608 -5.566 1.00 92.62 111 LEU A C 1
ATOM 914 O O . LEU A 1 111 ? 7.488 7.132 -4.977 1.00 92.62 111 LEU A O 1
ATOM 918 N N . GLU A 1 112 ? 6.575 8.786 -6.195 1.00 91.94 112 GLU A N 1
ATOM 919 C CA . GLU A 1 112 ? 7.829 9.501 -6.467 1.00 91.94 112 GLU A CA 1
ATOM 920 C C . GLU A 1 112 ? 8.584 9.868 -5.193 1.00 91.94 112 GLU A C 1
ATOM 922 O O . GLU A 1 112 ? 9.807 9.738 -5.117 1.00 91.94 112 GLU A O 1
ATOM 927 N N . GLU A 1 113 ? 7.854 10.295 -4.165 1.00 91.00 113 GLU A N 1
ATOM 928 C CA . GLU A 1 113 ? 8.453 10.643 -2.881 1.00 91.00 113 GLU A CA 1
ATOM 929 C C . GLU A 1 113 ? 9.003 9.420 -2.131 1.00 91.00 113 GLU A C 1
ATOM 931 O O . GLU A 1 113 ? 9.865 9.591 -1.272 1.00 91.00 113 GLU A O 1
ATOM 936 N N . GLN A 1 114 ? 8.582 8.204 -2.503 1.00 93.62 114 GLN A N 1
ATOM 937 C CA . GLN A 1 114 ? 8.969 6.943 -1.857 1.00 93.62 114 GLN A CA 1
ATOM 938 C C . GLN A 1 114 ? 10.106 6.206 -2.572 1.00 93.62 114 GLN A C 1
ATOM 940 O O . GLN A 1 114 ? 10.523 5.135 -2.125 1.00 93.62 114 GLN A O 1
ATOM 945 N N . TYR A 1 115 ? 10.651 6.769 -3.655 1.00 92.31 115 TYR A N 1
ATOM 946 C CA . TYR A 1 115 ? 11.805 6.186 -4.345 1.00 92.31 115 TYR A CA 1
ATOM 947 C C . TYR A 1 115 ? 13.084 6.213 -3.495 1.00 92.31 115 TYR A C 1
ATOM 949 O O . TYR A 1 115 ? 13.991 5.424 -3.750 1.00 92.31 115 TYR A O 1
ATOM 957 N N . GLY A 1 116 ? 13.162 7.064 -2.468 1.00 88.81 116 GLY A N 1
ATOM 958 C CA . GLY A 1 116 ? 14.385 7.299 -1.695 1.00 88.81 116 GLY A CA 1
ATOM 959 C C . GLY A 1 116 ? 15.366 8.227 -2.424 1.00 88.81 116 GLY A C 1
ATOM 960 O O . GLY A 1 116 ? 14.981 8.969 -3.331 1.00 88.81 116 GLY A O 1
ATOM 961 N N . GLY A 1 117 ? 16.639 8.174 -2.038 1.00 85.62 117 GLY A N 1
ATOM 962 C CA . GLY A 1 117 ? 17.710 9.032 -2.542 1.00 85.62 117 GLY A CA 1
ATOM 963 C C . GLY A 1 117 ? 17.889 10.334 -1.760 1.00 85.62 117 GLY A C 1
ATOM 964 O O . GLY A 1 117 ? 17.325 10.531 -0.684 1.00 85.62 117 GLY A O 1
ATOM 965 N N . GLU A 1 118 ? 18.700 11.230 -2.315 1.00 79.12 118 GLU A N 1
ATOM 966 C CA . GLU A 1 118 ? 18.938 12.568 -1.773 1.00 79.12 118 GLU A CA 1
ATOM 967 C C . GLU A 1 118 ? 17.919 13.568 -2.331 1.00 79.12 118 GLU A C 1
ATOM 969 O O . GLU A 1 118 ? 17.607 13.553 -3.523 1.00 79.12 118 GLU A O 1
ATOM 974 N N . GLU A 1 119 ? 17.411 14.452 -1.475 1.00 68.38 119 GLU A N 1
ATOM 975 C CA . GLU A 1 119 ? 16.594 15.593 -1.878 1.00 68.38 119 GLU A CA 1
ATOM 976 C C . GLU A 1 119 ? 17.413 16.881 -1.767 1.00 68.38 119 GLU A C 1
ATOM 978 O O . GLU A 1 119 ? 18.045 17.160 -0.744 1.00 68.38 119 GLU A O 1
ATOM 983 N N . GLU A 1 120 ? 17.416 17.655 -2.852 1.00 65.25 120 GLU A N 1
ATOM 984 C CA . GLU A 1 120 ? 18.049 18.968 -2.913 1.00 65.25 120 GLU A CA 1
ATOM 985 C C . GLU A 1 120 ? 17.014 20.028 -2.532 1.00 65.25 120 GLU A C 1
ATOM 987 O O . GLU A 1 120 ? 15.970 20.149 -3.176 1.00 65.25 120 GLU A O 1
ATOM 992 N N . LEU A 1 121 ? 17.287 20.807 -1.484 1.00 60.25 121 LEU A N 1
ATOM 993 C CA . LEU A 1 121 ? 16.412 21.924 -1.136 1.00 60.25 121 LEU A CA 1
ATOM 994 C C . LEU A 1 121 ? 16.615 23.095 -2.112 1.00 60.25 121 LEU A C 1
ATOM 996 O O . LEU A 1 121 ? 17.756 23.385 -2.492 1.00 60.25 121 LEU A O 1
ATOM 1000 N N . PRO A 1 122 ? 15.539 23.822 -2.480 1.00 57.78 122 PRO A N 1
ATOM 1001 C CA . PRO A 1 122 ? 15.662 25.054 -3.248 1.00 57.78 122 PRO A CA 1
ATOM 1002 C C . PRO A 1 122 ? 16.581 26.037 -2.520 1.00 57.78 122 PRO A C 1
ATOM 1004 O O . PRO A 1 122 ? 16.429 26.259 -1.316 1.00 57.78 122 PRO A O 1
ATOM 1007 N N . GLN A 1 123 ? 17.528 26.640 -3.244 1.00 59.09 123 GLN A N 1
ATOM 1008 C CA . GLN A 1 123 ? 18.416 27.657 -2.683 1.00 59.09 123 GLN A CA 1
ATOM 1009 C C . GLN A 1 123 ? 17.582 28.801 -2.093 1.00 59.09 123 GLN A C 1
ATOM 1011 O O . GLN A 1 123 ? 16.887 29.518 -2.809 1.00 59.09 123 GLN A O 1
ATOM 1016 N N . THR A 1 124 ? 17.671 28.992 -0.779 1.00 56.12 124 THR A N 1
ATOM 1017 C CA . THR A 1 124 ? 16.943 30.044 -0.060 1.00 56.12 124 THR A CA 1
ATOM 1018 C C . THR A 1 124 ? 17.496 31.446 -0.314 1.00 56.12 124 THR A C 1
ATOM 1020 O O . THR A 1 124 ? 16.837 32.411 0.052 1.00 56.12 124 THR A O 1
ATOM 1023 N N . ASN A 1 125 ? 18.652 31.589 -0.981 1.00 57.06 125 ASN A N 1
ATOM 1024 C CA . ASN A 1 125 ? 19.258 32.883 -1.302 1.00 57.06 125 ASN A CA 1
ATOM 1025 C C . ASN A 1 125 ? 19.911 32.877 -2.703 1.00 57.06 125 ASN A C 1
ATOM 1027 O O . ASN A 1 125 ? 20.928 32.205 -2.878 1.00 57.06 125 ASN A O 1
ATOM 1031 N N . PRO A 1 126 ? 19.426 33.672 -3.678 1.00 56.72 126 PRO A N 1
ATOM 1032 C CA . PRO A 1 126 ? 19.952 33.712 -5.052 1.00 56.72 126 PRO A CA 1
ATOM 1033 C C . PRO A 1 126 ? 21.312 34.435 -5.208 1.00 56.72 126 PRO A C 1
ATOM 1035 O O . PRO A 1 126 ? 21.639 34.902 -6.295 1.00 56.72 126 PRO A O 1
ATOM 1038 N N . GLY A 1 127 ? 22.110 34.561 -4.138 1.00 56.84 127 GLY A N 1
ATOM 1039 C CA . GLY A 1 127 ? 23.346 35.362 -4.115 1.00 56.84 127 GLY A CA 1
ATOM 1040 C C . GLY A 1 127 ? 24.571 34.710 -3.462 1.00 56.84 127 GLY A C 1
ATOM 1041 O O . GLY A 1 127 ? 25.611 35.356 -3.380 1.00 56.84 127 GLY A O 1
ATOM 1042 N N . PHE A 1 128 ? 24.481 33.461 -2.994 1.00 57.22 128 PHE A N 1
ATOM 1043 C CA . PHE A 1 128 ? 25.612 32.728 -2.406 1.00 57.22 128 PHE A CA 1
ATOM 1044 C C . PHE A 1 128 ? 25.896 31.455 -3.218 1.00 57.22 128 PHE A C 1
ATOM 1046 O O . PHE A 1 128 ? 25.062 30.556 -3.270 1.00 57.22 128 PHE A O 1
ATOM 1053 N N . ASN A 1 129 ? 27.087 31.365 -3.821 1.00 54.84 129 ASN A N 1
ATOM 1054 C CA . ASN A 1 129 ? 27.571 30.213 -4.601 1.00 54.84 129 ASN A CA 1
ATOM 1055 C C . ASN A 1 129 ? 27.969 29.018 -3.708 1.00 54.84 129 ASN A C 1
ATOM 1057 O O . ASN A 1 129 ? 29.076 28.494 -3.821 1.00 54.84 129 ASN A O 1
ATOM 1061 N N . ASN A 1 130 ? 27.090 28.580 -2.809 1.00 59.62 130 ASN A N 1
ATOM 1062 C CA . ASN A 1 130 ? 27.292 27.334 -2.074 1.00 59.62 130 ASN A CA 1
ATOM 1063 C C . ASN A 1 130 ? 26.558 26.204 -2.807 1.00 59.62 130 ASN A C 1
ATOM 1065 O O . ASN A 1 130 ? 25.439 26.394 -3.290 1.00 59.62 130 ASN A O 1
ATOM 1069 N N . SER A 1 131 ? 27.188 25.028 -2.907 1.00 60.69 131 SER A N 1
ATOM 1070 C CA . SER A 1 131 ? 26.540 23.827 -3.447 1.00 60.69 131 SER A CA 1
ATOM 1071 C C . SER A 1 131 ? 25.211 23.578 -2.718 1.00 60.69 131 SER A C 1
ATOM 1073 O O . SER A 1 131 ? 25.183 23.729 -1.492 1.00 60.69 131 SER A O 1
ATOM 1075 N N . PRO A 1 132 ? 24.128 23.205 -3.423 1.00 60.88 132 PRO A N 1
ATOM 1076 C CA . PRO A 1 132 ? 22.838 22.940 -2.792 1.00 60.88 132 PRO A CA 1
ATOM 1077 C C . PRO A 1 132 ? 22.990 21.905 -1.670 1.00 60.88 132 PRO A C 1
ATOM 1079 O O . PRO A 1 132 ? 23.685 20.900 -1.829 1.00 60.88 132 PRO A O 1
ATOM 1082 N N . PHE A 1 133 ? 22.381 22.186 -0.516 1.00 60.12 133 PHE A N 1
ATOM 1083 C CA . PHE A 1 133 ? 22.441 21.301 0.644 1.00 60.12 133 PHE A CA 1
ATOM 1084 C C . PHE A 1 133 ? 21.575 20.071 0.355 1.00 60.12 133 PHE A C 1
ATOM 1086 O O . PHE A 1 133 ? 20.372 20.204 0.114 1.00 60.12 133 PHE A O 1
ATOM 1093 N N . LYS A 1 134 ? 22.199 18.892 0.343 1.00 59.84 134 LYS A N 1
ATOM 1094 C CA . LYS A 1 134 ? 21.540 17.612 0.072 1.00 59.84 134 LYS A CA 1
ATOM 1095 C C . LYS A 1 134 ? 21.254 16.904 1.387 1.00 59.84 134 LYS A C 1
ATOM 1097 O O . LYS A 1 134 ? 22.142 16.813 2.233 1.00 59.84 134 LYS A O 1
ATOM 1102 N N . PHE A 1 135 ? 20.040 16.394 1.551 1.00 63.97 135 PHE A N 1
ATOM 1103 C CA . PHE A 1 135 ? 19.694 15.526 2.674 1.00 63.97 135 PHE A CA 1
ATOM 1104 C C . PHE A 1 135 ? 19.174 14.195 2.140 1.00 63.97 135 PHE A C 1
ATOM 1106 O O . PHE A 1 135 ? 18.370 14.160 1.209 1.00 63.97 135 PHE A O 1
ATOM 1113 N N . THR A 1 136 ? 19.628 13.090 2.724 1.00 63.53 136 THR A N 1
ATOM 1114 C CA . THR A 1 136 ? 19.124 11.754 2.396 1.00 63.53 136 THR A CA 1
ATOM 1115 C C . THR A 1 136 ? 17.705 11.603 2.920 1.00 63.53 136 THR A C 1
ATOM 1117 O O . THR A 1 136 ? 17.452 11.865 4.098 1.00 63.53 136 THR A O 1
ATOM 1120 N N . LYS A 1 137 ? 16.779 11.158 2.070 1.00 72.50 137 LYS A N 1
ATOM 1121 C CA . LYS A 1 137 ? 15.420 10.833 2.499 1.00 72.50 137 LYS A CA 1
ATOM 1122 C C . LYS A 1 137 ? 15.456 9.673 3.488 1.00 72.50 137 LYS A C 1
ATOM 1124 O O . LYS A 1 137 ? 15.999 8.617 3.188 1.00 72.50 137 LYS A O 1
ATOM 1129 N N . TYR A 1 138 ? 14.822 9.878 4.639 1.00 75.06 138 TYR A N 1
ATOM 1130 C CA . TYR A 1 138 ? 14.678 8.868 5.692 1.00 75.06 138 TYR A CA 1
ATOM 1131 C C . TYR A 1 138 ? 13.403 8.024 5.543 1.00 75.06 138 TYR A C 1
ATOM 1133 O O . TYR A 1 138 ? 13.156 7.156 6.367 1.00 75.06 138 TYR A O 1
ATOM 1141 N N . SER A 1 139 ? 12.570 8.304 4.533 1.00 84.00 139 SER A N 1
ATOM 1142 C CA . SER A 1 139 ? 11.379 7.525 4.166 1.00 84.00 139 SER A CA 1
ATOM 1143 C C . SER A 1 139 ? 11.586 6.905 2.791 1.00 84.00 139 SER A C 1
ATOM 1145 O O . SER A 1 139 ? 11.863 7.627 1.830 1.00 84.00 139 SER A O 1
ATOM 1147 N N . ASN A 1 140 ? 11.435 5.587 2.684 1.00 89.69 140 ASN A N 1
ATOM 1148 C CA . ASN A 1 140 ? 11.560 4.877 1.416 1.00 89.69 140 ASN A CA 1
ATOM 1149 C C . ASN A 1 140 ? 10.616 3.660 1.332 1.00 89.69 140 ASN A C 1
ATOM 1151 O O . ASN A 1 140 ? 10.173 3.093 2.336 1.00 89.69 140 ASN A O 1
ATOM 1155 N N . ALA A 1 141 ? 10.283 3.253 0.108 1.00 94.00 141 ALA A N 1
ATOM 1156 C CA . ALA A 1 141 ? 9.514 2.037 -0.114 1.00 94.00 141 ALA A CA 1
ATOM 1157 C C . ALA A 1 141 ? 10.370 0.793 0.172 1.00 94.00 141 ALA A C 1
ATOM 1159 O O . ALA A 1 141 ? 11.400 0.573 -0.475 1.00 94.00 141 ALA A O 1
ATOM 1160 N N . TYR A 1 142 ? 9.896 -0.065 1.078 1.00 92.06 142 TYR A N 1
ATOM 1161 C CA . TYR A 1 142 ? 10.559 -1.331 1.402 1.00 92.06 142 TYR A CA 1
ATOM 1162 C C . TYR A 1 142 ? 9.842 -2.551 0.835 1.00 92.06 142 TYR A C 1
ATOM 1164 O O . TYR A 1 142 ? 10.460 -3.598 0.626 1.00 92.06 142 TYR A O 1
ATOM 1172 N N . MET A 1 143 ? 8.535 -2.441 0.594 1.00 95.75 143 MET A N 1
ATOM 1173 C CA . MET A 1 143 ? 7.746 -3.515 0.011 1.00 95.75 143 MET A CA 1
ATOM 1174 C C . MET A 1 143 ? 6.699 -2.957 -0.946 1.00 95.75 143 MET A C 1
ATOM 1176 O O . MET A 1 143 ? 5.992 -2.002 -0.637 1.00 95.75 143 MET A O 1
ATOM 1180 N N . LEU A 1 144 ? 6.599 -3.582 -2.114 1.00 97.81 144 LEU A N 1
ATOM 1181 C CA . LEU A 1 144 ? 5.641 -3.247 -3.156 1.00 97.81 144 LEU A CA 1
ATOM 1182 C C . LEU A 1 144 ? 4.729 -4.441 -3.387 1.00 97.81 144 LEU A C 1
ATOM 1184 O O . LEU A 1 144 ? 5.209 -5.570 -3.507 1.00 97.81 144 LEU A O 1
AT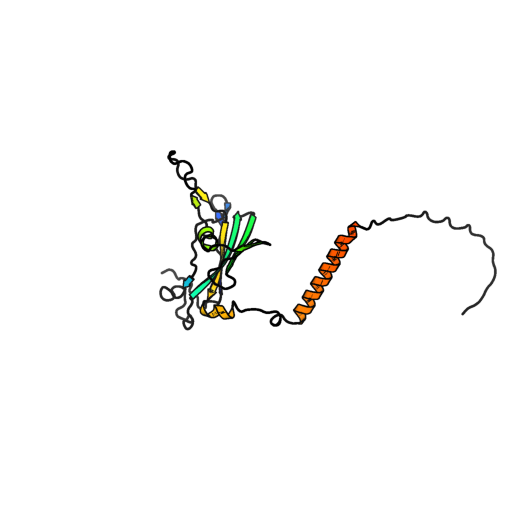OM 1188 N N . VAL A 1 145 ? 3.431 -4.185 -3.493 1.00 97.81 145 VAL A N 1
ATOM 1189 C CA . VAL A 1 145 ? 2.432 -5.201 -3.831 1.00 97.81 145 VAL A CA 1
ATOM 1190 C C . VAL A 1 145 ? 1.844 -4.855 -5.184 1.00 97.81 145 VAL A C 1
ATOM 1192 O O . VAL A 1 145 ? 1.343 -3.752 -5.376 1.00 97.81 145 VAL A O 1
ATOM 1195 N N . TYR A 1 146 ? 1.882 -5.804 -6.107 1.00 97.69 146 TYR A N 1
ATOM 1196 C CA . TYR A 1 146 ? 1.326 -5.699 -7.448 1.00 97.69 146 TYR A CA 1
ATOM 1197 C C . TYR A 1 146 ? 0.241 -6.752 -7.653 1.00 97.69 146 TYR A C 1
ATOM 1199 O O . TYR A 1 146 ? 0.376 -7.879 -7.182 1.00 97.69 146 TYR A O 1
ATOM 1207 N N . ILE A 1 147 ? -0.807 -6.409 -8.394 1.00 97.25 147 ILE A N 1
ATOM 1208 C CA . ILE A 1 147 ? -1.914 -7.312 -8.731 1.00 97.25 147 ILE A CA 1
ATOM 1209 C C . ILE A 1 147 ? -1.986 -7.459 -10.247 1.00 97.25 147 ILE A C 1
ATOM 1211 O O . ILE A 1 147 ? -1.870 -6.465 -10.962 1.00 97.25 147 ILE A O 1
ATOM 1215 N N . ARG A 1 148 ? -2.153 -8.688 -10.742 1.00 96.25 148 ARG A N 1
ATOM 1216 C CA . ARG A 1 148 ? -2.309 -8.956 -12.173 1.00 96.25 148 ARG A CA 1
ATOM 1217 C C . ARG A 1 148 ? -3.628 -8.366 -12.667 1.00 96.25 148 ARG A C 1
ATOM 1219 O O . ARG A 1 148 ? -4.670 -8.613 -12.063 1.00 96.25 148 ARG A O 1
ATOM 1226 N N . GLU A 1 149 ? -3.599 -7.630 -13.776 1.00 94.44 149 GLU A N 1
ATOM 1227 C CA . GLU A 1 149 ? -4.795 -6.955 -14.301 1.00 94.44 149 GLU A CA 1
ATOM 1228 C C . GLU A 1 149 ? -5.944 -7.926 -14.595 1.00 94.44 149 GLU A C 1
ATOM 1230 O O . GLU A 1 149 ? -7.086 -7.627 -14.256 1.00 94.44 149 GLU A O 1
ATOM 1235 N N . SER A 1 150 ? -5.656 -9.111 -15.145 1.00 94.56 150 SER A N 1
ATOM 1236 C CA . SER A 1 150 ? -6.680 -10.119 -15.456 1.00 94.56 150 SER A CA 1
ATOM 1237 C C . SER A 1 150 ? -7.390 -10.684 -14.223 1.00 94.56 150 SER A C 1
ATOM 1239 O O . SER A 1 150 ? -8.526 -11.131 -14.327 1.00 94.56 150 SER A O 1
ATOM 1241 N N . ASP A 1 151 ? -6.732 -10.673 -13.061 1.00 94.12 151 ASP A N 1
ATOM 1242 C CA . ASP A 1 151 ? -7.259 -11.224 -11.807 1.00 94.12 151 ASP A CA 1
ATOM 1243 C C . ASP A 1 151 ? -7.830 -10.130 -10.882 1.00 94.12 151 ASP A C 1
ATOM 1245 O O . ASP A 1 151 ? -8.302 -10.427 -9.780 1.00 94.12 151 ASP A O 1
ATOM 1249 N N . LYS A 1 152 ? -7.819 -8.861 -11.322 1.00 92.56 152 LYS A N 1
ATOM 1250 C CA . LYS A 1 152 ? -8.239 -7.695 -10.531 1.00 92.56 152 LYS A CA 1
ATOM 1251 C C . LYS A 1 152 ? -9.624 -7.868 -9.915 1.00 92.56 152 LYS A C 1
ATOM 1253 O O . LYS A 1 152 ? -9.773 -7.652 -8.720 1.00 92.56 152 LYS A O 1
ATOM 1258 N N . GLU A 1 153 ? -10.623 -8.244 -10.707 1.00 91.31 153 GLU A N 1
ATOM 1259 C CA . GLU A 1 153 ? -12.019 -8.333 -10.246 1.00 91.31 153 GLU A CA 1
ATOM 1260 C C . GLU A 1 153 ? -12.229 -9.460 -9.232 1.00 91.31 153 GLU A C 1
ATOM 1262 O O . GLU A 1 153 ? -13.049 -9.347 -8.324 1.00 91.31 153 GLU A O 1
ATOM 1267 N N . LYS A 1 154 ? -11.447 -10.536 -9.354 1.00 92.25 154 LYS A N 1
ATOM 1268 C CA . LYS A 1 154 ? -11.475 -11.665 -8.425 1.00 92.25 154 LYS A CA 1
ATOM 1269 C C . LYS A 1 154 ? -10.816 -11.313 -7.091 1.00 92.25 154 LYS A C 1
ATOM 1271 O O . LYS A 1 154 ? -11.276 -11.757 -6.044 1.00 92.25 154 LYS A O 1
ATOM 1276 N N . ILE A 1 155 ? -9.725 -10.548 -7.133 1.00 92.00 155 ILE A N 1
ATOM 1277 C CA . ILE A 1 155 ? -8.940 -10.183 -5.946 1.00 92.00 155 ILE A CA 1
ATOM 1278 C C . ILE A 1 155 ? -9.572 -8.997 -5.207 1.00 92.00 155 ILE A C 1
ATOM 1280 O O . ILE A 1 155 ? -9.659 -9.018 -3.984 1.00 92.00 155 ILE A O 1
ATOM 1284 N N . ILE A 1 156 ? -10.028 -7.981 -5.940 1.00 91.25 156 ILE A N 1
ATOM 1285 C CA . ILE A 1 156 ? -10.645 -6.751 -5.424 1.00 91.25 156 ILE A CA 1
ATOM 1286 C C . ILE A 1 156 ? -12.171 -6.857 -5.552 1.00 91.25 156 ILE A C 1
ATOM 1288 O O . ILE A 1 156 ? -12.840 -5.991 -6.115 1.00 91.25 156 ILE A O 1
ATOM 1292 N N . CYS A 1 157 ? -12.727 -7.976 -5.089 1.00 90.31 157 CYS A N 1
ATOM 1293 C CA . CYS A 1 157 ? -14.170 -8.173 -5.056 1.00 90.31 157 CYS A CA 1
ATOM 1294 C C . CYS A 1 157 ? -14.793 -7.439 -3.859 1.00 90.31 157 CYS A C 1
ATOM 1296 O O . CYS A 1 157 ? -14.145 -7.194 -2.840 1.00 90.31 157 CYS A O 1
ATOM 1298 N N . ASN A 1 158 ? -16.068 -7.073 -3.991 1.00 90.88 158 ASN A N 1
ATOM 1299 C CA . ASN A 1 158 ? -16.823 -6.516 -2.875 1.00 90.88 158 ASN A CA 1
ATOM 1300 C C . ASN A 1 158 ? -17.139 -7.634 -1.883 1.00 90.88 158 ASN A C 1
ATOM 1302 O O . ASN A 1 158 ? -17.663 -8.668 -2.290 1.00 90.88 158 ASN A O 1
ATOM 1306 N N . VAL A 1 159 ? -16.846 -7.394 -0.608 1.00 91.69 159 VAL A N 1
ATOM 1307 C CA . VAL A 1 159 ? -17.141 -8.315 0.493 1.00 91.69 159 VAL A CA 1
ATOM 1308 C C . VAL A 1 159 ? -18.239 -7.701 1.352 1.00 91.69 159 VAL A C 1
ATOM 1310 O O . VAL A 1 159 ? -18.122 -6.544 1.766 1.00 91.69 159 VAL A O 1
ATOM 1313 N N . ASP A 1 160 ? -19.300 -8.457 1.609 1.00 92.94 160 ASP A N 1
ATOM 1314 C CA . ASP A 1 160 ? -20.415 -8.066 2.464 1.00 92.94 160 ASP A CA 1
ATOM 1315 C C . ASP A 1 160 ? -20.497 -8.919 3.747 1.00 92.94 160 ASP A C 1
ATOM 1317 O O . ASP A 1 160 ? -19.699 -9.822 3.994 1.00 92.94 160 ASP A O 1
ATOM 1321 N N . GLU A 1 161 ? -21.449 -8.605 4.631 1.00 90.44 161 GLU A N 1
ATOM 1322 C CA . GLU A 1 161 ? -21.611 -9.332 5.899 1.00 90.44 161 GLU A CA 1
ATOM 1323 C C . GLU A 1 161 ? -21.978 -10.815 5.697 1.00 90.44 161 GLU A C 1
ATOM 1325 O O . GLU A 1 161 ? -21.696 -11.651 6.558 1.00 90.44 161 GLU A O 1
ATOM 1330 N N . LYS A 1 162 ? -22.591 -11.162 4.561 1.00 92.19 162 LYS A N 1
ATOM 1331 C CA . LYS A 1 162 ? -23.022 -12.530 4.249 1.00 92.19 162 LYS A CA 1
ATOM 1332 C C . LYS A 1 162 ? -21.835 -13.404 3.856 1.00 92.19 162 LYS A C 1
ATOM 1334 O O . LYS A 1 162 ? -21.898 -14.613 4.072 1.00 92.19 162 LYS A O 1
ATOM 1339 N N . ASP A 1 163 ? -20.757 -12.801 3.358 1.00 93.38 163 ASP A N 1
ATOM 1340 C CA . ASP A 1 163 ? -19.488 -13.486 3.091 1.00 93.38 163 ASP A CA 1
ATOM 1341 C C . ASP A 1 163 ? -18.769 -13.908 4.386 1.00 93.38 163 ASP A C 1
ATOM 1343 O O . ASP A 1 163 ? -17.904 -14.789 4.381 1.00 93.38 163 ASP A O 1
ATOM 1347 N N . ILE A 1 164 ? -19.144 -13.320 5.529 1.00 94.19 164 ILE A N 1
ATOM 1348 C CA . ILE A 1 164 ? -18.600 -13.671 6.840 1.00 94.19 164 ILE A CA 1
ATOM 1349 C C . ILE A 1 164 ? -19.399 -14.837 7.430 1.00 94.19 164 ILE A C 1
ATOM 1351 O O . ILE A 1 164 ? -20.595 -14.733 7.725 1.00 94.19 164 ILE A O 1
ATOM 1355 N N . ALA A 1 165 ? -18.713 -15.952 7.686 1.00 95.94 165 ALA A N 1
ATOM 1356 C CA . ALA A 1 165 ? -19.320 -17.138 8.281 1.00 95.94 165 ALA A CA 1
ATOM 1357 C C . ALA A 1 165 ? -20.062 -16.812 9.595 1.00 95.94 165 ALA A C 1
ATOM 1359 O O . ALA A 1 165 ? -19.518 -16.165 10.490 1.00 95.94 165 ALA A O 1
ATOM 1360 N N . GLU A 1 166 ? -21.293 -17.316 9.735 1.00 95.75 166 GLU A N 1
ATOM 1361 C CA . GLU A 1 166 ? -22.202 -17.004 10.855 1.00 95.75 166 GLU A CA 1
ATOM 1362 C C . GLU A 1 166 ? -21.551 -17.200 12.233 1.00 95.75 166 GLU A C 1
ATOM 1364 O O . GLU A 1 166 ? -21.626 -16.335 13.103 1.00 95.75 166 GLU A O 1
ATOM 1369 N N . HIS A 1 167 ? -20.836 -18.311 12.423 1.00 96.31 167 HIS A N 1
ATOM 1370 C CA . HIS A 1 167 ? -20.178 -18.610 13.695 1.00 96.31 167 HIS A CA 1
ATOM 1371 C C . HIS A 1 167 ? -19.116 -17.563 14.088 1.00 96.31 167 HIS A C 1
ATOM 1373 O O . HIS A 1 167 ? -18.914 -17.321 15.278 1.00 96.31 167 HIS A O 1
ATOM 1379 N N . LEU A 1 168 ? -18.461 -16.918 13.112 1.00 96.44 168 LEU A N 1
ATOM 1380 C CA . LEU A 1 168 ? -17.520 -15.826 13.363 1.00 96.44 168 LEU A CA 1
ATOM 1381 C C . LEU A 1 168 ? -18.261 -14.553 13.762 1.00 96.44 168 LEU A C 1
ATOM 1383 O O . LEU A 1 168 ? -17.842 -13.896 14.709 1.00 96.44 168 LEU A O 1
ATOM 1387 N N . ARG A 1 169 ? -19.383 -14.237 13.104 1.00 94.44 169 ARG A N 1
ATOM 1388 C CA . ARG A 1 169 ? -20.212 -13.069 13.446 1.00 94.44 169 ARG A CA 1
ATOM 1389 C C . ARG A 1 169 ? -20.713 -13.144 14.887 1.00 94.44 169 ARG A C 1
ATOM 1391 O O . ARG A 1 169 ? -20.530 -12.196 15.649 1.00 94.44 169 ARG A O 1
ATOM 1398 N N . ILE A 1 170 ? -21.247 -14.298 15.290 1.00 95.62 170 ILE A N 1
ATOM 1399 C CA . ILE A 1 170 ? -21.702 -14.542 16.668 1.00 95.62 170 ILE A CA 1
ATOM 1400 C C . ILE A 1 170 ? -20.546 -14.377 17.660 1.00 95.62 170 ILE A C 1
A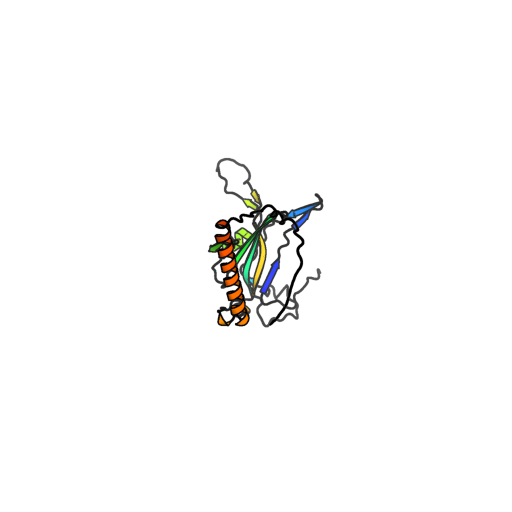TOM 1402 O O . ILE A 1 170 ? -20.679 -13.677 18.665 1.00 95.62 170 ILE A O 1
ATOM 1406 N N . ARG A 1 171 ? -19.399 -15.009 17.379 1.00 96.88 171 ARG A N 1
ATOM 1407 C CA . ARG A 1 171 ? -18.233 -14.966 18.265 1.00 96.88 171 ARG A CA 1
ATOM 1408 C C . ARG A 1 171 ? -17.684 -13.547 18.429 1.00 96.88 171 ARG A C 1
ATOM 1410 O O . ARG A 1 171 ? -17.477 -13.120 19.559 1.00 96.88 171 ARG A O 1
ATOM 1417 N N . LEU A 1 172 ? -17.479 -12.822 17.329 1.00 95.62 172 LEU A N 1
ATOM 1418 C CA . LEU A 1 172 ? -16.938 -11.460 17.344 1.00 95.62 172 LEU A CA 1
ATOM 1419 C C . LEU A 1 172 ? -17.866 -10.493 18.081 1.00 95.62 172 LEU A C 1
ATOM 1421 O O . LEU A 1 172 ? -17.399 -9.676 18.872 1.00 95.62 172 LEU A O 1
ATOM 1425 N N . LYS A 1 173 ? -19.184 -10.625 17.884 1.00 95.75 173 LYS A N 1
ATOM 1426 C CA . LYS A 1 173 ? -20.172 -9.822 18.608 1.00 95.75 173 LYS A CA 1
ATOM 1427 C C . LYS A 1 173 ? -20.088 -10.054 20.118 1.00 95.75 173 LYS A C 1
ATOM 1429 O O . LYS A 1 173 ? -20.031 -9.092 20.878 1.00 95.75 173 LYS A O 1
ATOM 1434 N N . LYS A 1 174 ? -20.000 -11.317 20.547 1.00 96.88 174 LYS A N 1
ATOM 1435 C CA . LYS A 1 174 ? -19.838 -11.667 21.964 1.00 96.88 174 LYS A CA 1
ATOM 1436 C C . LYS A 1 174 ? -18.534 -11.109 22.550 1.00 96.88 174 LYS A C 1
ATOM 1438 O O . LYS A 1 174 ? -18.549 -10.522 23.627 1.00 96.88 174 LYS A O 1
ATOM 1443 N N . GLU A 1 175 ? -17.417 -11.250 21.833 1.00 96.81 175 GLU A N 1
ATOM 1444 C CA . GLU A 1 175 ? -16.118 -10.699 22.253 1.00 96.81 175 GLU A CA 1
ATOM 1445 C C . GLU A 1 175 ? -16.170 -9.164 22.396 1.00 96.81 175 GLU A C 1
ATOM 1447 O O . GLU A 1 175 ? -15.569 -8.597 23.314 1.00 96.81 175 GLU A O 1
ATOM 1452 N N . GLN A 1 176 ? -16.919 -8.480 21.528 1.00 96.38 176 GLN A N 1
ATOM 1453 C CA . GLN A 1 176 ? -17.115 -7.035 21.602 1.00 96.38 176 GLN A CA 1
ATOM 1454 C C . GLN A 1 176 ? -17.966 -6.621 22.813 1.00 96.38 176 GLN A C 1
ATOM 1456 O O . GLN A 1 176 ? -17.565 -5.714 23.546 1.00 96.38 176 GLN A O 1
ATOM 1461 N N . GLU A 1 177 ? -19.073 -7.319 23.076 1.00 97.00 177 GLU A N 1
ATOM 1462 C CA . GLU A 1 177 ? -19.927 -7.100 24.254 1.00 97.00 177 GLU A CA 1
ATOM 1463 C C . GLU A 1 177 ? -19.145 -7.304 25.568 1.00 97.00 177 GLU A C 1
ATOM 1465 O O . GLU A 1 177 ? -19.193 -6.460 26.466 1.00 97.00 177 GLU A O 1
ATOM 1470 N N . GLU A 1 178 ? -18.343 -8.370 25.665 1.00 96.62 178 GLU A N 1
ATOM 1471 C CA . GLU A 1 178 ? -17.483 -8.640 26.827 1.00 96.62 178 GLU A CA 1
ATOM 1472 C C . GLU A 1 178 ? -16.416 -7.547 27.025 1.00 96.62 178 GLU A C 1
ATOM 1474 O O . GLU A 1 178 ? -16.153 -7.108 28.151 1.00 96.62 178 GLU A O 1
ATOM 1479 N N . LYS A 1 179 ? -15.807 -7.060 25.935 1.00 95.75 179 LYS A N 1
ATOM 1480 C CA . LYS A 1 179 ? -14.812 -5.978 25.984 1.00 95.75 179 LYS A CA 1
ATOM 1481 C C . LYS A 1 179 ? -15.432 -4.657 26.439 1.00 95.75 179 LYS A C 1
ATOM 1483 O O . LYS A 1 179 ? -14.799 -3.921 27.202 1.00 95.75 179 LYS A O 1
ATOM 1488 N N . GLU A 1 180 ? -16.648 -4.352 25.998 1.00 95.50 180 GLU A N 1
ATOM 1489 C CA . GLU A 1 180 ? -17.397 -3.174 26.438 1.00 95.50 180 GLU A CA 1
ATOM 1490 C C . GLU A 1 180 ? -17.781 -3.263 27.915 1.00 95.50 180 GLU A C 1
ATOM 1492 O O . GLU A 1 180 ? -17.574 -2.296 28.651 1.00 95.50 180 GLU A O 1
ATOM 1497 N N . GLN A 1 181 ? -18.248 -4.427 28.373 1.00 95.12 181 GLN A N 1
ATOM 1498 C CA . GLN A 1 181 ? -18.565 -4.667 29.780 1.00 95.12 181 GLN A CA 1
ATOM 1499 C C . GLN A 1 181 ? -17.329 -4.480 30.669 1.00 95.12 181 GLN A C 1
ATOM 1501 O O . GLN A 1 181 ? -17.352 -3.694 31.616 1.00 95.12 181 GLN A O 1
ATOM 1506 N N . LYS A 1 182 ? -16.196 -5.089 30.300 1.00 94.50 182 LYS A N 1
ATOM 1507 C CA . LYS A 1 182 ? -14.926 -4.924 31.023 1.00 94.50 182 LYS A CA 1
ATOM 1508 C C . LYS A 1 182 ? -14.427 -3.476 31.012 1.00 94.50 182 LYS A C 1
ATOM 1510 O O . LYS A 1 182 ? -13.816 -3.016 31.978 1.00 94.50 182 LYS A O 1
ATOM 1515 N N . ARG A 1 183 ? -14.666 -2.736 29.922 1.00 93.94 183 ARG A N 1
ATOM 1516 C CA . ARG A 1 183 ? -14.332 -1.307 29.833 1.00 93.94 183 ARG A CA 1
ATOM 1517 C C . ARG A 1 183 ? -15.195 -0.474 30.782 1.00 93.94 183 ARG A C 1
ATOM 1519 O O . ARG A 1 183 ? -14.639 0.418 31.418 1.00 93.94 183 ARG A O 1
ATOM 1526 N N . LYS A 1 184 ? -16.494 -0.772 30.907 1.00 93.06 184 LYS A N 1
ATOM 1527 C CA . LYS A 1 184 ? -17.401 -0.128 31.874 1.00 93.06 184 LYS A CA 1
ATOM 1528 C C . LYS A 1 184 ? -16.987 -0.426 33.312 1.00 93.06 184 LYS A C 1
ATOM 1530 O O . LYS A 1 184 ? -16.764 0.506 34.069 1.00 93.06 184 LYS A O 1
ATOM 1535 N N . GLU A 1 185 ? -16.740 -1.689 33.651 1.00 90.75 185 GLU A N 1
ATOM 1536 C CA . GLU A 1 185 ? -16.275 -2.085 34.989 1.00 90.75 185 GLU A CA 1
ATOM 1537 C C . GLU A 1 185 ? -14.960 -1.395 35.369 1.00 90.75 185 GLU A C 1
ATOM 1539 O O . GLU A 1 185 ? -14.832 -0.849 36.462 1.00 90.75 185 GLU A O 1
ATOM 1544 N N . LYS A 1 186 ? -13.983 -1.342 34.451 1.00 90.06 186 LYS A N 1
ATOM 1545 C CA . LYS A 1 186 ? -12.725 -0.612 34.679 1.00 90.06 186 LYS A CA 1
ATOM 1546 C C . LYS A 1 186 ? -12.958 0.893 34.829 1.00 90.06 186 LYS A C 1
ATOM 1548 O O . LYS A 1 186 ? -12.277 1.536 35.627 1.00 90.06 186 LYS A O 1
ATOM 1553 N N . ALA A 1 187 ? -13.892 1.449 34.060 1.00 89.31 187 ALA A N 1
ATOM 1554 C CA . ALA A 1 187 ? -14.282 2.845 34.173 1.00 89.31 187 ALA A CA 1
ATOM 1555 C C . ALA A 1 187 ? -15.045 3.128 35.470 1.00 89.31 187 ALA A C 1
ATOM 1557 O O . ALA A 1 187 ? -14.974 4.251 35.924 1.00 89.31 187 ALA A O 1
ATOM 1558 N N . GLU A 1 188 ? -15.703 2.161 36.105 1.00 90.44 188 GLU A N 1
ATOM 1559 C CA . GLU A 1 188 ? -16.398 2.335 37.391 1.00 90.44 188 GLU A CA 1
ATOM 1560 C C . GLU A 1 188 ? -15.528 1.955 38.598 1.00 90.44 188 GLU A C 1
ATOM 1562 O O . GLU A 1 188 ? -15.781 2.407 39.709 1.00 90.44 188 GLU A O 1
ATOM 1567 N N . ALA A 1 189 ? -14.457 1.181 38.400 1.00 85.00 189 ALA A N 1
ATOM 1568 C CA . ALA A 1 189 ? -13.582 0.704 39.474 1.00 85.00 189 ALA A CA 1
ATOM 1569 C C . ALA A 1 189 ? -12.959 1.835 40.311 1.00 85.00 189 ALA A C 1
ATOM 1571 O O . ALA A 1 189 ? -12.695 1.643 41.495 1.00 85.00 189 ALA A O 1
ATOM 1572 N N . HIS A 1 190 ? -12.757 3.021 39.725 1.00 79.25 190 HIS A N 1
ATOM 1573 C CA . HIS A 1 190 ? -12.251 4.192 40.449 1.00 79.25 190 HIS A CA 1
ATOM 1574 C C . HIS A 1 190 ? -13.260 4.790 41.449 1.00 79.25 190 HIS A C 1
ATOM 1576 O O . HIS A 1 190 ? -12.867 5.605 42.278 1.00 79.25 190 HIS A O 1
ATOM 1582 N N . LEU A 1 191 ? -14.539 4.396 41.391 1.00 84.81 191 LEU A N 1
ATOM 1583 C CA . LEU A 1 191 ? -15.593 4.856 42.303 1.00 84.81 191 LEU A CA 1
ATOM 1584 C C . LEU A 1 191 ? -15.634 4.068 43.621 1.00 84.81 191 LEU A C 1
ATOM 1586 O O . LEU A 1 191 ? -16.293 4.496 44.567 1.00 84.81 191 LEU A O 1
ATOM 1590 N N . TYR A 1 192 ? -14.939 2.931 43.710 1.00 80.00 192 TYR A N 1
ATOM 1591 C CA . TYR A 1 192 ? -14.987 2.051 44.876 1.00 80.00 192 TYR A CA 1
ATOM 1592 C C . TYR A 1 192 ? -13.647 2.037 45.620 1.00 80.00 192 TYR A C 1
ATOM 1594 O O . TYR A 1 192 ? -12.578 1.961 45.022 1.00 80.00 192 TYR A O 1
ATOM 1602 N N . THR A 1 193 ? -13.696 2.072 46.954 1.00 76.12 193 THR A N 1
ATOM 1603 C CA . THR A 1 193 ? -12.525 1.918 47.833 1.00 76.12 193 THR A CA 1
ATOM 1604 C C . THR A 1 193 ? -12.735 0.721 48.751 1.00 76.12 193 THR A C 1
ATOM 1606 O O . THR A 1 193 ? -13.783 0.581 49.378 1.00 76.12 193 THR A O 1
ATOM 1609 N N . ILE A 1 194 ? -11.728 -0.148 48.849 1.00 81.12 194 ILE A N 1
ATOM 1610 C CA . ILE A 1 194 ? -11.782 -1.332 49.710 1.00 81.12 194 ILE A CA 1
ATOM 1611 C C . ILE A 1 194 ? -11.344 -0.937 51.123 1.00 81.12 194 ILE A C 1
ATOM 1613 O O . ILE A 1 194 ? -10.160 -0.713 51.372 1.00 81.12 194 ILE A O 1
ATOM 1617 N N . ILE A 1 195 ? -12.287 -0.909 52.067 1.00 83.69 195 ILE A N 1
ATOM 1618 C CA . ILE A 1 195 ? -11.989 -0.756 53.496 1.00 83.69 195 ILE A CA 1
ATOM 1619 C C . ILE A 1 195 ? -11.846 -2.151 54.114 1.00 83.69 195 ILE A C 1
ATOM 1621 O O . ILE A 1 195 ? -12.815 -2.899 54.220 1.00 83.69 195 ILE A O 1
ATOM 1625 N N . LYS A 1 196 ? -10.630 -2.509 54.541 1.00 82.88 196 LYS A N 1
ATOM 1626 C CA . LYS A 1 196 ? -10.383 -3.720 55.337 1.00 82.88 196 LYS A CA 1
ATOM 1627 C C . LYS A 1 196 ? -10.424 -3.369 56.821 1.00 82.88 196 LYS A C 1
ATOM 1629 O O . LYS A 1 196 ? -9.532 -2.688 57.318 1.00 82.88 196 LYS A O 1
ATOM 1634 N N . VAL A 1 197 ? -11.438 -3.861 57.528 1.00 84.81 197 VAL A N 1
ATOM 1635 C CA . VAL A 1 197 ? -11.571 -3.697 58.983 1.00 84.81 197 VAL A CA 1
ATOM 1636 C C . VAL A 1 197 ? -10.990 -4.922 59.684 1.00 84.81 197 VAL A C 1
ATOM 1638 O O . VAL A 1 197 ? -11.348 -6.053 59.361 1.00 84.81 197 VAL A O 1
ATOM 1641 N N . ARG A 1 198 ? -10.094 -4.705 60.653 1.00 83.06 198 ARG A N 1
ATOM 1642 C CA . ARG A 1 198 ? -9.588 -5.754 61.546 1.00 83.06 198 ARG A CA 1
ATOM 1643 C C . ARG A 1 198 ? -10.200 -5.560 62.924 1.00 83.06 198 ARG A C 1
ATOM 1645 O O . ARG A 1 198 ? -9.912 -4.571 63.589 1.00 83.06 198 ARG A O 1
ATOM 1652 N N . THR A 1 199 ? -11.013 -6.511 63.357 1.00 77.94 199 THR A N 1
ATOM 1653 C CA . THR A 1 199 ? -11.496 -6.572 64.737 1.00 77.94 199 THR A CA 1
ATOM 1654 C C . THR A 1 199 ? -10.496 -7.340 65.595 1.00 77.94 199 THR A C 1
ATOM 1656 O O . THR A 1 199 ? -9.874 -8.303 65.133 1.00 77.94 199 THR A O 1
ATOM 1659 N N . SER A 1 200 ? -10.309 -6.911 66.843 1.00 73.56 200 SER A N 1
ATOM 1660 C CA . SER A 1 200 ? -9.608 -7.725 67.834 1.00 73.56 200 SER A CA 1
ATOM 1661 C C . SER A 1 200 ? -10.359 -9.051 68.020 1.00 73.56 200 SER A C 1
ATOM 1663 O O . SER A 1 200 ? -11.588 -9.077 67.900 1.00 73.56 200 SER A O 1
ATOM 1665 N N . PRO A 1 201 ? -9.659 -10.170 68.281 1.00 69.44 201 PRO A N 1
ATOM 1666 C CA . PRO A 1 201 ? -10.335 -11.401 68.665 1.00 69.44 201 PRO A CA 1
ATOM 1667 C C . PRO A 1 201 ? -11.170 -11.116 69.919 1.00 69.44 201 PRO A C 1
ATOM 1669 O O . PRO A 1 201 ? -10.655 -10.571 70.897 1.00 69.44 201 PRO A O 1
ATOM 1672 N N . SER A 1 202 ? -12.467 -11.430 69.868 1.00 61.31 202 SER A N 1
ATOM 1673 C CA . SER A 1 202 ? -13.346 -11.306 71.031 1.00 61.31 202 SER A CA 1
ATOM 1674 C C . SER A 1 202 ? -12.772 -12.140 72.182 1.00 61.31 202 SER A C 1
ATOM 1676 O O . SER A 1 202 ? -12.375 -13.283 71.931 1.00 61.31 202 SER A O 1
ATOM 1678 N N . PRO A 1 203 ? -12.736 -11.629 73.425 1.00 58.03 203 PRO A N 1
ATO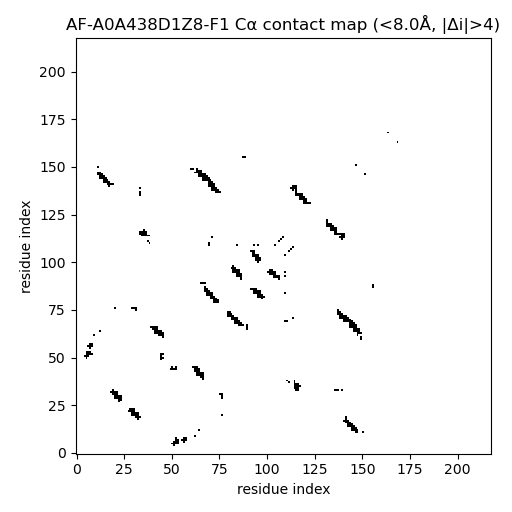M 1679 C CA . PRO A 1 203 ? -12.302 -12.425 74.562 1.00 58.03 203 PRO A CA 1
ATOM 1680 C C . PRO A 1 203 ? -13.237 -13.631 74.695 1.00 58.03 203 PRO A C 1
ATOM 1682 O O . PRO A 1 203 ? -14.451 -13.480 74.827 1.00 58.03 203 PRO A O 1
ATOM 1685 N N . SER A 1 204 ? -12.674 -14.835 74.605 1.00 59.28 204 SER A N 1
ATOM 1686 C CA . SER A 1 204 ? -13.388 -16.077 74.897 1.00 59.28 204 SER A CA 1
ATOM 1687 C C . SER A 1 204 ? -13.955 -16.010 76.322 1.00 59.28 204 SER A C 1
ATOM 1689 O O . SER A 1 204 ? -13.208 -15.622 77.228 1.00 59.28 204 SER A O 1
ATOM 1691 N N . PRO A 1 205 ? -15.224 -16.382 76.563 1.00 52.78 205 PRO A N 1
ATOM 1692 C CA . PRO A 1 205 ? -15.768 -16.384 77.915 1.00 52.78 205 PRO A CA 1
ATOM 1693 C C . PRO A 1 205 ? -15.070 -17.460 78.767 1.00 52.78 205 PRO A C 1
ATOM 1695 O O . PRO A 1 205 ? -14.650 -18.489 78.227 1.00 52.78 205 PRO A O 1
ATOM 1698 N N . PRO A 1 206 ? -14.920 -17.243 80.087 1.00 46.44 206 PRO A N 1
ATOM 1699 C CA . PRO A 1 206 ? -14.260 -18.200 80.960 1.00 46.44 206 PRO A CA 1
ATOM 1700 C C . PRO A 1 206 ? -15.070 -19.497 81.037 1.00 46.44 206 PRO A C 1
ATOM 1702 O O . PRO A 1 206 ? -16.298 -19.488 81.134 1.00 46.44 206 PRO A O 1
ATOM 1705 N N . SER A 1 207 ? -14.359 -20.621 81.007 1.00 46.75 207 SER A N 1
ATOM 1706 C CA . SER A 1 207 ? -14.907 -21.953 81.225 1.00 46.75 207 SER A CA 1
ATOM 1707 C C . SER A 1 207 ? -15.551 -22.046 82.611 1.00 46.75 207 SER A C 1
ATOM 1709 O O . SER A 1 207 ? -14.847 -22.034 83.621 1.00 46.75 207 SER A O 1
ATOM 1711 N N . LEU A 1 208 ? -16.873 -22.195 82.661 1.00 38.34 208 LEU A N 1
ATOM 1712 C CA . LEU A 1 208 ? -17.576 -22.715 83.829 1.00 38.34 208 LEU A CA 1
ATOM 1713 C C . LEU A 1 208 ? -18.031 -24.136 83.517 1.00 38.34 208 LEU A C 1
ATOM 1715 O O . LEU A 1 208 ? -18.898 -24.368 82.677 1.00 38.34 208 LEU A O 1
ATOM 1719 N N . SER A 1 209 ? -17.424 -25.095 84.212 1.00 46.50 209 SER A N 1
ATOM 1720 C CA . SER A 1 209 ? -17.943 -26.451 84.292 1.00 46.50 209 SER A CA 1
ATOM 1721 C C . SER A 1 209 ? -19.278 -26.433 85.035 1.00 46.50 209 SER A C 1
ATOM 1723 O O . SER A 1 209 ? -19.322 -26.086 86.214 1.00 46.50 209 SER A O 1
ATOM 1725 N N . SER A 1 210 ? -20.351 -26.878 84.393 1.00 37.38 210 SER A N 1
ATOM 1726 C CA . SER A 1 210 ? -21.426 -27.575 85.098 1.00 37.38 210 SER A CA 1
ATOM 1727 C C . SER A 1 210 ? -22.141 -28.530 84.145 1.00 37.38 210 SER A C 1
ATOM 1729 O O . SER A 1 210 ? -22.456 -28.215 83.002 1.00 37.38 210 SER A O 1
ATOM 1731 N N . SER A 1 211 ? -22.279 -29.752 84.636 1.00 43.16 211 SER A N 1
ATOM 1732 C CA . SER A 1 211 ? -22.914 -30.906 84.018 1.00 43.16 211 SER A CA 1
ATOM 1733 C C . SER A 1 211 ? -24.441 -30.767 84.055 1.00 43.16 211 SER A C 1
ATOM 1735 O O . SER A 1 211 ? -24.957 -30.383 85.102 1.00 43.16 211 SER A O 1
ATOM 1737 N N . LEU A 1 212 ? -25.145 -31.133 82.968 1.00 38.47 212 LEU A N 1
ATOM 1738 C CA . LEU A 1 212 ? -26.244 -32.131 82.922 1.00 38.47 212 LEU A CA 1
ATOM 1739 C C . LEU A 1 212 ? -27.271 -31.896 81.788 1.00 38.47 212 LEU A C 1
ATOM 1741 O O . LEU A 1 212 ? -27.928 -30.866 81.767 1.00 38.47 212 LEU A O 1
ATOM 1745 N N . ARG A 1 213 ? -27.494 -32.981 81.011 1.00 38.59 213 ARG A N 1
ATOM 1746 C CA . ARG A 1 213 ? -28.729 -33.437 80.303 1.00 38.59 213 ARG A CA 1
ATOM 1747 C C . ARG A 1 213 ? -29.275 -32.524 79.179 1.00 38.59 213 ARG A C 1
ATOM 1749 O O . ARG A 1 213 ? -29.438 -31.339 79.376 1.00 38.59 213 ARG A O 1
ATOM 1756 N N . GLY A 1 214 ? -29.667 -32.982 77.988 1.00 41.09 214 GLY A N 1
ATOM 1757 C CA . GLY A 1 214 ? -29.828 -34.310 77.391 1.00 41.09 214 GLY A CA 1
ATOM 1758 C C . GLY A 1 214 ? -30.935 -34.254 76.317 1.00 41.09 214 GLY A C 1
ATOM 1759 O O . GLY A 1 214 ? -31.954 -33.644 76.604 1.00 41.09 214 GLY A O 1
ATOM 1760 N N . LEU A 1 215 ? -30.735 -34.942 75.172 1.00 44.16 215 LEU A N 1
ATOM 1761 C CA . LEU A 1 215 ? -31.741 -35.431 74.183 1.00 44.16 215 LEU A CA 1
ATOM 1762 C C . LEU A 1 215 ? -32.588 -34.334 73.469 1.00 44.16 215 LEU A C 1
ATOM 1764 O O . LEU A 1 215 ? -32.861 -33.296 74.041 1.00 44.16 215 LEU A O 1
ATOM 1768 N N . LEU A 1 216 ? -33.079 -34.427 72.230 1.00 44.00 216 LEU A N 1
ATOM 1769 C CA . LEU A 1 216 ? -33.174 -35.438 71.175 1.00 44.00 216 LEU A CA 1
ATOM 1770 C C . LEU A 1 216 ? -33.486 -34.677 69.853 1.00 44.00 216 LEU A C 1
ATOM 1772 O O . LEU A 1 216 ? -34.035 -33.580 69.898 1.00 44.00 216 LEU A O 1
ATOM 1776 N N . PHE A 1 217 ? -33.162 -35.307 68.721 1.00 32.38 217 PHE A N 1
ATOM 1777 C CA . PHE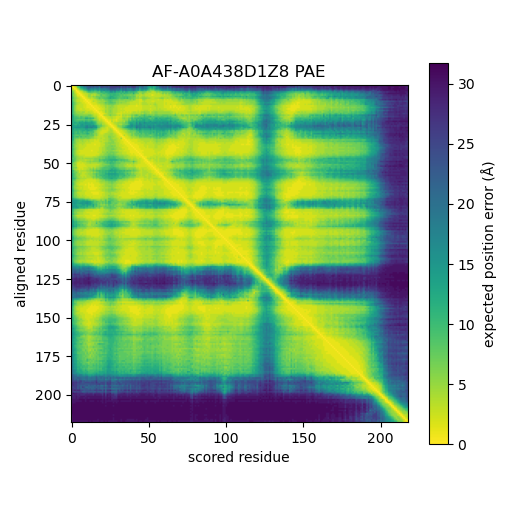 A 1 217 ? -33.644 -35.123 67.331 1.00 32.38 217 PHE A CA 1
ATOM 1778 C C . PHE A 1 217 ? -35.152 -34.774 67.167 1.00 32.38 217 PHE A C 1
ATOM 1780 O O . PHE A 1 217 ? -35.899 -34.970 68.130 1.00 32.38 217 PHE A O 1
ATOM 1787 N N . PRO A 1 218 ? -35.646 -34.329 65.982 1.00 63.66 218 PRO A N 1
ATOM 1788 C CA . PRO A 1 218 ? -35.227 -34.682 64.610 1.00 63.66 218 PRO A CA 1
ATOM 1789 C C . PRO A 1 218 ? -34.697 -33.555 63.720 1.00 63.66 218 PRO A C 1
ATOM 1791 O O . PRO A 1 218 ? -35.098 -32.386 63.901 1.00 63.66 218 PRO A O 1
#

Sequence (218 aa):
MKEGTKCCNLMQWLTFRKIMVDLDSKVDALTEINDRYEFPLQLDLDRENGKYLSPDADRSVRNLYTLHSVLVHSGGVHGGHYYAYIRPTLSDQWFKFDDERVTKEDIKRALEEQYGGEEELPQTNPGFNNSPFKFTKYSNAYMLVYIRESDKEKIICNVDEKDIAEHLRIRLKKEQEEKEQKRKEKAEAHLYTIIKVRTSPSPSPPSLSSSLRGLLFP

Secondary structure (DSSP, 8-state):
------BS---SEEEEEPP-EEEETTTTEEEE--------SEEETTHHHHTTB-TTS--SS--EEEEEEEEEEEEETTEEEEEEEE-TTSSS-EEEEETTEEEEE-HHHHTGGGS-SEEEPP-S-TT--PPPPEEE-SEEEEEEEEEEGGGHHHHS----GGGS-HHHHHHHHHHHHHHHHHHHHHHHGGG-------PPPPPPPP------------

InterPro domains:
  IPR001394 Peptidase C19, ubiquitin carboxyl-terminal hydrolase [PF00443] (32-146)
  IPR018200 Ubiquitin specific protease, conserved site [PS00973] (65-82)
  IPR028889 Ubiquitin specific protease UPS, catalytic domain [PS50235] (1-149)
  IPR038765 Papain-like cysteine peptidase superfamily [SSF54001] (31-178)
  IPR050164 Ubiquitin carboxyl-terminal hydrolases [PTHR24006] (30-152)

Mean predicted aligned error: 12.1 Å